Protein AF-A0A969LC42-F1 (afdb_monomer)

Structure (mmCIF, N/CA/C/O backbone):
data_AF-A0A969LC42-F1
#
_entry.id   AF-A0A969LC42-F1
#
loop_
_atom_site.group_PDB
_atom_site.id
_atom_site.type_symbol
_atom_site.label_atom_id
_atom_site.label_alt_id
_atom_site.label_comp_id
_atom_site.label_asym_id
_atom_site.label_entity_id
_atom_site.label_seq_id
_atom_site.pdbx_PDB_ins_code
_atom_site.Cartn_x
_atom_site.Cartn_y
_atom_site.Cartn_z
_atom_site.occupancy
_atom_site.B_iso_or_equiv
_atom_site.auth_seq_id
_atom_site.auth_comp_id
_atom_site.auth_asym_id
_atom_site.auth_atom_id
_atom_site.pdbx_PDB_model_num
ATOM 1 N N . GLN A 1 1 ? 54.318 -49.660 -9.691 1.00 39.00 1 GLN A N 1
ATOM 2 C CA . GLN A 1 1 ? 53.402 -48.806 -10.477 1.00 39.00 1 GLN A CA 1
ATOM 3 C C . GLN A 1 1 ? 52.465 -48.149 -9.468 1.00 39.00 1 GLN A C 1
ATOM 5 O O . GLN A 1 1 ? 51.784 -48.889 -8.767 1.00 39.00 1 GLN A O 1
ATOM 10 N N . PRO A 1 2 ? 52.579 -46.830 -9.239 1.00 38.53 2 PRO A N 1
ATOM 11 C CA . PRO A 1 2 ? 52.022 -46.172 -8.062 1.00 38.53 2 PRO A CA 1
ATOM 12 C C . PRO A 1 2 ? 50.529 -45.857 -8.208 1.00 38.53 2 PRO A C 1
ATOM 14 O O . PRO A 1 2 ? 49.988 -45.759 -9.305 1.00 38.53 2 PRO A O 1
ATOM 17 N N . PHE A 1 3 ? 49.898 -45.702 -7.048 1.00 33.41 3 PHE A N 1
ATOM 18 C CA . PHE A 1 3 ? 48.515 -45.308 -6.809 1.00 33.41 3 PHE A CA 1
ATOM 19 C C . PHE A 1 3 ? 48.210 -43.953 -7.477 1.00 33.41 3 PHE A C 1
ATOM 21 O O . PHE A 1 3 ? 48.774 -42.928 -7.095 1.00 33.41 3 PHE A O 1
ATOM 28 N N . VAL A 1 4 ? 47.346 -43.946 -8.496 1.00 42.28 4 VAL A N 1
ATOM 29 C CA . VAL A 1 4 ? 46.884 -42.721 -9.166 1.00 42.28 4 VAL A CA 1
ATOM 30 C C . VAL A 1 4 ? 45.854 -42.045 -8.264 1.00 42.28 4 VAL A C 1
ATOM 32 O O . VAL A 1 4 ? 44.743 -42.540 -8.091 1.00 42.28 4 VAL A O 1
ATOM 35 N N . ALA A 1 5 ? 46.240 -40.919 -7.667 1.00 37.06 5 ALA A N 1
ATOM 36 C CA . ALA A 1 5 ? 45.335 -40.039 -6.947 1.00 37.06 5 ALA A CA 1
ATOM 37 C C . ALA A 1 5 ? 44.311 -39.446 -7.928 1.00 37.06 5 ALA A C 1
ATOM 39 O O . ALA A 1 5 ? 44.679 -38.760 -8.882 1.00 37.06 5 ALA A O 1
ATOM 40 N N . ALA A 1 6 ? 43.025 -39.711 -7.696 1.00 39.06 6 ALA A N 1
ATOM 41 C CA . ALA A 1 6 ? 41.945 -39.036 -8.396 1.00 39.06 6 ALA A CA 1
ATOM 42 C C . ALA A 1 6 ? 41.950 -37.550 -8.001 1.00 39.06 6 ALA A C 1
ATOM 44 O O . ALA A 1 6 ? 41.684 -37.192 -6.855 1.00 39.06 6 ALA A O 1
ATOM 45 N N . THR A 1 7 ? 42.277 -36.684 -8.954 1.00 39.09 7 THR A N 1
ATOM 46 C CA . THR A 1 7 ? 42.073 -35.238 -8.852 1.00 39.09 7 THR A CA 1
ATOM 47 C C . THR A 1 7 ? 40.579 -34.950 -8.675 1.00 39.09 7 THR A C 1
ATOM 49 O O . THR A 1 7 ? 39.794 -35.421 -9.503 1.00 39.09 7 THR A O 1
ATOM 52 N N . PRO A 1 8 ? 40.147 -34.184 -7.659 1.00 34.88 8 PRO A N 1
ATOM 53 C CA . PRO A 1 8 ? 38.758 -33.761 -7.582 1.00 34.88 8 PRO A CA 1
ATOM 54 C C . PRO A 1 8 ? 38.477 -32.791 -8.734 1.00 34.88 8 PRO A C 1
ATOM 56 O O . PRO A 1 8 ? 39.149 -31.770 -8.885 1.00 34.88 8 PRO A O 1
ATOM 59 N N . SER A 1 9 ? 37.497 -33.131 -9.571 1.00 34.38 9 SER A N 1
ATOM 60 C CA . SER A 1 9 ? 36.945 -32.219 -10.573 1.00 34.38 9 SER A CA 1
ATOM 61 C C . SER A 1 9 ? 36.468 -30.934 -9.887 1.00 34.38 9 SER A C 1
ATOM 63 O O . SER A 1 9 ? 35.884 -31.020 -8.802 1.00 34.38 9 SER A O 1
ATOM 65 N N . PRO A 1 10 ? 36.664 -29.745 -10.486 1.00 32.91 10 PRO A N 1
ATOM 66 C CA . PRO A 1 10 ? 36.089 -28.532 -9.939 1.00 32.91 10 PRO A CA 1
ATOM 67 C C . PRO A 1 10 ? 34.572 -28.649 -10.081 1.00 32.91 10 PRO A C 1
ATOM 69 O O . PRO A 1 10 ? 34.023 -28.564 -11.180 1.00 32.91 10 PRO A O 1
ATOM 72 N N . ILE A 1 11 ? 33.896 -28.892 -8.958 1.00 34.78 11 ILE A N 1
ATOM 73 C CA . ILE A 1 11 ? 32.461 -28.676 -8.828 1.00 34.78 11 ILE A CA 1
ATOM 74 C C . ILE A 1 11 ? 32.277 -27.177 -9.045 1.00 34.78 11 ILE A C 1
ATOM 76 O O . ILE A 1 11 ? 32.475 -26.374 -8.137 1.00 34.78 11 ILE A O 1
ATOM 80 N N . GLY A 1 12 ? 31.976 -26.804 -10.288 1.00 30.23 12 GLY A N 1
ATOM 81 C CA . GLY A 1 12 ? 31.464 -25.490 -10.622 1.00 30.23 12 GLY A CA 1
ATOM 82 C C . GLY A 1 12 ? 30.164 -25.310 -9.858 1.00 30.23 12 GLY A C 1
ATOM 83 O O . GLY A 1 12 ? 29.113 -25.796 -10.270 1.00 30.23 12 GLY A O 1
ATOM 84 N N . SER A 1 13 ? 30.255 -24.662 -8.702 1.00 34.22 13 SER A N 1
ATOM 85 C CA . SER A 1 13 ? 29.119 -24.140 -7.968 1.00 34.22 13 SER A CA 1
ATOM 86 C C . SER A 1 13 ? 28.565 -22.965 -8.765 1.00 34.22 13 SER A C 1
ATOM 88 O O . SER A 1 13 ? 28.844 -21.806 -8.465 1.00 34.22 13 SER A O 1
ATOM 90 N N . ASP A 1 14 ? 27.807 -23.268 -9.814 1.00 31.80 14 ASP A N 1
ATOM 91 C CA . ASP A 1 14 ? 26.930 -22.289 -10.436 1.00 31.80 14 ASP A CA 1
ATOM 92 C C . ASP A 1 14 ? 25.716 -22.090 -9.516 1.00 31.80 14 ASP A C 1
ATOM 94 O O . ASP A 1 14 ? 24.645 -22.679 -9.670 1.00 31.80 14 ASP A O 1
ATOM 98 N N . THR A 1 15 ? 25.932 -21.307 -8.460 1.00 35.47 15 THR A N 1
ATOM 99 C CA . THR A 1 15 ? 24.915 -20.865 -7.501 1.00 35.47 15 THR A CA 1
ATOM 100 C C . THR A 1 15 ? 24.114 -19.672 -8.029 1.00 35.47 15 THR A C 1
ATOM 102 O O . THR A 1 15 ? 23.438 -18.997 -7.257 1.00 35.47 15 THR A O 1
ATOM 105 N N . THR A 1 16 ? 24.112 -19.428 -9.347 1.00 32.12 16 THR A N 1
ATOM 106 C CA . THR A 1 16 ? 23.304 -18.372 -9.975 1.00 32.12 16 THR A CA 1
ATOM 107 C C . THR A 1 16 ? 21.944 -18.851 -10.480 1.00 32.12 16 THR A C 1
ATOM 109 O O . 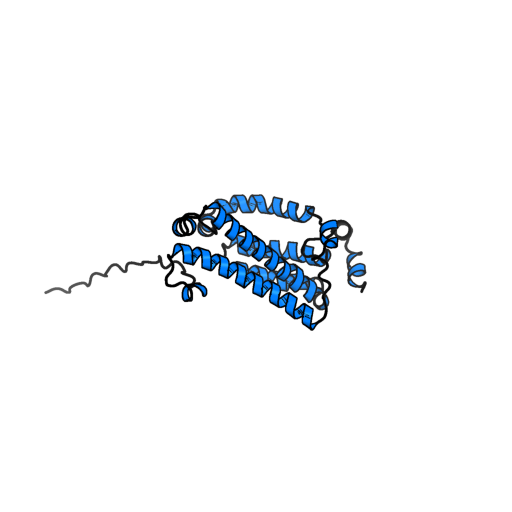THR A 1 16 ? 21.283 -18.167 -11.262 1.00 32.12 16 THR A O 1
ATOM 112 N N . LYS A 1 17 ? 21.421 -19.959 -9.937 1.00 33.09 17 LYS A N 1
ATOM 113 C CA . LYS A 1 17 ? 19.969 -20.199 -9.932 1.00 33.09 17 LYS A CA 1
ATOM 114 C C . LYS A 1 17 ? 19.309 -19.247 -8.937 1.00 33.09 17 LYS A C 1
ATOM 116 O O . LYS A 1 17 ? 18.793 -19.650 -7.897 1.00 33.09 17 LYS A O 1
ATOM 121 N N . SER A 1 18 ? 19.366 -17.958 -9.272 1.00 32.91 18 SER A N 1
ATOM 122 C CA . SER A 1 18 ? 18.452 -16.953 -8.755 1.00 32.91 18 SER A CA 1
ATOM 123 C C . SER A 1 18 ? 17.045 -17.530 -8.858 1.00 32.91 18 SER A C 1
ATOM 125 O O . SER A 1 18 ? 16.712 -18.210 -9.828 1.00 32.91 18 SER A O 1
ATOM 127 N N . HIS A 1 19 ? 16.273 -17.362 -7.794 1.00 36.16 19 HIS A N 1
ATOM 128 C CA . HIS A 1 19 ? 14.933 -17.901 -7.652 1.00 36.16 19 HIS A CA 1
ATOM 129 C C . HIS A 1 19 ? 14.044 -17.420 -8.811 1.00 36.16 19 HIS A C 1
ATOM 131 O O . HIS A 1 19 ? 13.370 -16.397 -8.697 1.00 36.16 19 HIS A O 1
ATOM 137 N N . GLU A 1 20 ? 14.041 -18.143 -9.934 1.00 42.06 20 GLU A N 1
ATOM 138 C CA . GLU A 1 20 ? 13.053 -17.980 -10.990 1.00 42.06 20 GLU A CA 1
ATOM 139 C C . GLU A 1 20 ? 11.722 -18.406 -10.378 1.00 42.06 20 GLU A C 1
ATOM 141 O O . GLU A 1 20 ? 11.358 -19.583 -10.354 1.00 42.06 20 GLU A O 1
ATOM 146 N N . SER A 1 21 ? 11.002 -17.442 -9.810 1.00 42.50 21 SER A N 1
ATOM 147 C CA . SER A 1 21 ? 9.595 -17.624 -9.512 1.00 42.50 21 SER A CA 1
ATOM 148 C C . SER A 1 21 ? 8.929 -17.983 -10.837 1.00 42.50 21 SER A C 1
ATOM 150 O O . SER A 1 21 ? 8.837 -17.169 -11.757 1.00 42.50 21 SER A O 1
ATOM 152 N N . ILE A 1 22 ? 8.533 -19.250 -10.973 1.00 49.22 22 ILE A N 1
ATOM 153 C CA . ILE A 1 22 ? 7.726 -19.713 -12.095 1.00 49.22 22 ILE A CA 1
ATOM 154 C C . ILE A 1 22 ? 6.411 -18.944 -11.990 1.00 49.22 22 ILE A C 1
ATOM 156 O O . ILE A 1 22 ? 5.508 -19.295 -11.235 1.00 49.22 22 ILE A O 1
ATOM 160 N N . SER A 1 23 ? 6.350 -17.821 -12.700 1.00 56.31 23 SER A N 1
ATOM 161 C CA . SER A 1 23 ? 5.138 -17.046 -12.897 1.00 56.31 23 SER A CA 1
ATOM 162 C C . SER A 1 23 ? 4.086 -18.002 -13.450 1.00 56.31 23 SER A C 1
ATOM 164 O O . SER A 1 23 ? 4.292 -18.583 -14.516 1.00 56.31 23 SER A O 1
ATOM 166 N N . LEU A 1 24 ? 2.960 -18.161 -12.746 1.00 60.03 24 LEU A N 1
ATOM 167 C CA . LEU A 1 24 ? 1.808 -18.955 -13.207 1.00 60.03 24 LEU A CA 1
ATOM 168 C C . LEU A 1 24 ? 1.393 -18.582 -14.644 1.00 60.03 24 LEU A C 1
ATOM 170 O O . LEU A 1 24 ? 0.871 -19.405 -15.390 1.00 60.03 24 LEU A O 1
ATOM 174 N N . TYR A 1 25 ? 1.679 -17.343 -15.045 1.00 58.78 25 TYR A N 1
ATOM 175 C CA . TYR A 1 25 ? 1.359 -16.770 -16.346 1.00 58.78 25 TYR A CA 1
ATOM 176 C C . TYR A 1 25 ? 2.372 -17.124 -17.453 1.00 58.78 25 TYR A C 1
ATOM 178 O O . TYR A 1 25 ? 2.048 -16.989 -18.635 1.00 58.78 25 TYR A O 1
ATOM 186 N N . ARG A 1 26 ? 3.562 -17.654 -17.109 1.00 62.28 26 ARG A N 1
ATOM 187 C CA . ARG A 1 26 ? 4.566 -18.134 -18.085 1.00 62.28 26 ARG A CA 1
ATOM 188 C C . ARG A 1 26 ? 4.019 -19.304 -18.921 1.00 62.28 26 ARG A C 1
ATOM 190 O O . ARG A 1 26 ? 4.427 -19.482 -20.062 1.00 62.28 26 ARG A O 1
ATOM 197 N N . LEU A 1 27 ? 3.039 -20.047 -18.393 1.00 62.19 27 LEU A N 1
ATOM 198 C CA . LEU A 1 27 ? 2.354 -21.133 -19.105 1.00 62.19 27 LEU A CA 1
ATOM 199 C C . LEU A 1 27 ? 1.528 -20.637 -20.312 1.00 62.19 27 LEU A C 1
ATOM 201 O O . LEU A 1 27 ? 1.325 -21.386 -21.262 1.00 62.19 27 LEU A O 1
ATOM 205 N N . TYR A 1 28 ? 1.072 -19.380 -20.295 1.00 60.94 28 TYR A N 1
ATOM 206 C CA . TYR A 1 28 ? 0.141 -18.828 -21.290 1.00 60.94 28 TYR A CA 1
ATOM 207 C C . TYR A 1 28 ? 0.803 -17.924 -22.337 1.00 60.94 28 TYR A C 1
ATOM 209 O O . TYR A 1 28 ? 0.131 -17.456 -23.251 1.00 60.94 28 TYR A O 1
ATOM 217 N N . THR A 1 29 ? 2.108 -17.664 -22.222 1.00 63.97 29 THR A N 1
ATOM 218 C CA . THR A 1 29 ? 2.853 -16.779 -23.135 1.00 63.97 29 THR A CA 1
ATOM 219 C C . THR A 1 29 ? 4.117 -17.402 -23.756 1.00 63.97 29 THR A C 1
ATOM 221 O O . THR A 1 29 ? 5.059 -16.664 -24.048 1.00 63.97 29 THR A O 1
ATOM 224 N N . PRO A 1 30 ? 4.190 -18.725 -24.022 1.00 63.16 30 PRO A N 1
ATOM 225 C CA . PRO A 1 30 ? 5.449 -19.369 -24.403 1.00 63.16 30 PRO A CA 1
ATOM 226 C C . PRO A 1 30 ? 6.013 -18.906 -25.758 1.00 63.16 30 PRO A C 1
ATOM 228 O O . PRO A 1 30 ? 7.197 -19.108 -26.004 1.00 63.16 30 PRO A O 1
ATOM 231 N N . GLN A 1 31 ? 5.204 -18.284 -26.630 1.00 67.81 31 GLN A N 1
ATOM 232 C CA . GLN A 1 31 ? 5.651 -17.813 -27.951 1.00 67.81 31 GLN A CA 1
ATOM 233 C C . GLN A 1 31 ? 6.111 -16.345 -27.991 1.00 67.81 31 GLN A C 1
ATOM 235 O O . GLN A 1 31 ? 6.568 -15.885 -29.035 1.00 67.81 31 GLN A O 1
ATOM 240 N N . LEU A 1 32 ? 5.973 -15.585 -26.899 1.00 72.75 32 LEU A N 1
ATOM 241 C CA . LEU A 1 32 ? 6.339 -14.165 -26.885 1.00 72.75 32 LEU A CA 1
ATOM 242 C C . LEU A 1 32 ? 7.815 -13.975 -26.506 1.00 72.75 32 LEU A C 1
ATOM 244 O O . LEU A 1 32 ? 8.346 -14.776 -25.738 1.00 72.75 32 LEU A O 1
ATOM 248 N N . PRO A 1 33 ? 8.487 -12.907 -26.970 1.00 79.06 33 PRO A N 1
ATOM 249 C CA . PRO A 1 33 ? 9.794 -12.516 -26.446 1.00 79.06 33 PRO A CA 1
ATOM 250 C C . PRO A 1 33 ? 9.771 -12.413 -24.916 1.00 79.06 33 PRO A C 1
ATOM 252 O O . PRO A 1 33 ? 8.792 -11.929 -24.340 1.00 79.06 33 PRO A O 1
ATOM 255 N N . THR A 1 34 ? 10.842 -12.855 -24.253 1.00 76.44 34 THR A N 1
ATOM 256 C CA . THR A 1 34 ? 10.964 -12.929 -22.780 1.00 76.44 34 THR A CA 1
ATOM 257 C C . THR A 1 34 ? 10.602 -11.621 -22.080 1.00 76.44 34 THR A C 1
ATOM 259 O O . THR A 1 34 ? 9.988 -11.617 -21.014 1.00 76.44 34 THR A O 1
ATOM 262 N N . ASP A 1 35 ? 10.918 -10.507 -22.720 1.00 75.25 35 ASP A N 1
ATOM 263 C CA . ASP A 1 35 ? 10.635 -9.160 -22.248 1.00 75.25 35 ASP A CA 1
ATOM 264 C C . ASP A 1 35 ? 9.149 -8.787 -22.274 1.00 75.25 35 ASP A C 1
ATOM 266 O O . ASP A 1 35 ? 8.614 -8.227 -21.313 1.00 75.25 35 ASP A O 1
ATOM 270 N N . ILE A 1 36 ? 8.450 -9.161 -23.349 1.00 80.31 36 ILE A N 1
ATOM 271 C CA . ILE A 1 36 ? 6.997 -9.006 -23.437 1.00 80.31 36 ILE A CA 1
ATOM 272 C C . ILE A 1 36 ? 6.324 -9.892 -22.389 1.00 80.31 36 ILE A C 1
ATOM 274 O O . ILE A 1 36 ? 5.403 -9.441 -21.704 1.00 80.31 36 ILE A O 1
ATOM 278 N N . GLN A 1 37 ? 6.799 -11.131 -22.223 1.00 79.62 37 GLN A N 1
ATOM 279 C CA . GLN A 1 37 ? 6.283 -12.023 -21.185 1.00 79.62 37 GLN A CA 1
ATOM 280 C C . GLN A 1 37 ? 6.428 -11.383 -19.801 1.00 79.62 37 GLN A C 1
ATOM 282 O O . GLN A 1 37 ? 5.482 -11.398 -19.018 1.00 79.62 37 GLN A O 1
ATOM 287 N N . ALA A 1 38 ? 7.578 -10.776 -19.493 1.00 80.06 38 ALA A N 1
ATOM 288 C CA . ALA A 1 38 ? 7.807 -10.116 -18.212 1.00 80.06 38 ALA A CA 1
ATOM 289 C C . ALA A 1 38 ? 6.827 -8.956 -17.966 1.00 80.06 38 ALA A C 1
ATOM 291 O O . ALA A 1 38 ? 6.273 -8.853 -16.868 1.00 80.06 38 ALA A O 1
ATOM 292 N N . PHE A 1 39 ? 6.570 -8.117 -18.975 1.00 85.19 39 PHE A N 1
ATOM 293 C CA . PHE A 1 39 ? 5.594 -7.030 -18.871 1.00 85.19 39 PHE A CA 1
ATOM 294 C C . PHE A 1 39 ? 4.167 -7.553 -18.659 1.00 85.19 39 PHE A C 1
ATOM 296 O O . PHE A 1 39 ? 3.491 -7.148 -17.710 1.00 85.19 39 PHE A O 1
ATOM 303 N N . ILE A 1 40 ? 3.725 -8.502 -19.492 1.00 85.38 40 ILE A N 1
ATOM 304 C CA . ILE A 1 40 ? 2.388 -9.103 -19.397 1.00 85.38 40 ILE A CA 1
ATOM 305 C C . ILE A 1 40 ? 2.202 -9.789 -18.045 1.00 85.38 40 ILE A C 1
ATOM 307 O O . ILE A 1 40 ? 1.165 -9.614 -17.416 1.00 85.38 40 ILE A O 1
ATOM 311 N N . ASN A 1 41 ? 3.207 -10.515 -17.558 1.00 85.44 41 ASN A N 1
ATOM 312 C CA . ASN A 1 41 ? 3.140 -11.205 -16.272 1.00 85.44 41 ASN A CA 1
ATOM 313 C C . ASN A 1 41 ? 2.971 -10.225 -15.104 1.00 85.44 41 ASN A C 1
ATOM 315 O O . ASN A 1 41 ? 2.197 -10.501 -14.189 1.00 85.44 41 ASN A O 1
ATOM 319 N N . LYS A 1 42 ? 3.652 -9.071 -15.136 1.00 86.31 42 LYS A N 1
ATOM 320 C CA . LYS A 1 42 ? 3.484 -8.020 -14.119 1.00 86.31 42 LYS A CA 1
ATOM 321 C C . LYS A 1 42 ? 2.078 -7.424 -14.161 1.00 86.31 42 LYS A C 1
ATOM 323 O O . LYS A 1 42 ? 1.447 -7.279 -13.117 1.00 86.31 42 LYS A O 1
ATOM 328 N N . LEU A 1 43 ? 1.564 -7.131 -15.356 1.00 89.31 43 LEU A N 1
ATOM 329 C CA . LEU A 1 43 ? 0.211 -6.601 -15.515 1.00 89.31 43 LEU A CA 1
ATOM 330 C C . LEU A 1 43 ? -0.849 -7.624 -15.081 1.00 89.31 43 LEU A C 1
ATOM 332 O O . LEU A 1 43 ? -1.758 -7.287 -14.328 1.00 89.31 43 LEU A O 1
ATOM 336 N N . ALA A 1 44 ? -0.703 -8.882 -15.495 1.00 89.69 44 ALA A N 1
ATOM 337 C CA . ALA A 1 44 ? -1.587 -9.977 -15.116 1.00 89.69 44 ALA A CA 1
ATOM 338 C C . ALA A 1 44 ? -1.588 -10.198 -13.601 1.00 89.69 44 ALA A C 1
ATOM 340 O O . ALA A 1 44 ? -2.655 -10.344 -13.011 1.00 89.69 44 ALA A O 1
ATOM 341 N N . PHE A 1 45 ? -0.417 -10.148 -12.958 1.00 88.94 45 PHE A N 1
ATOM 342 C CA . PHE A 1 45 ? -0.314 -10.188 -11.503 1.00 88.94 45 PHE A CA 1
ATOM 343 C C . PHE A 1 45 ? -1.088 -9.034 -10.851 1.00 88.94 45 PHE A C 1
ATOM 345 O O . PHE A 1 45 ? -1.915 -9.288 -9.978 1.00 88.94 45 PHE A O 1
ATOM 352 N N . ASN A 1 46 ? -0.897 -7.793 -11.314 1.00 90.88 46 ASN A N 1
ATOM 353 C CA . ASN A 1 46 ? -1.610 -6.628 -10.780 1.00 90.88 46 ASN A CA 1
ATOM 354 C C . ASN A 1 46 ? -3.131 -6.775 -10.916 1.00 90.88 46 ASN A C 1
ATOM 356 O O . ASN A 1 46 ? -3.857 -6.602 -9.938 1.00 90.88 46 ASN A O 1
ATOM 360 N N . LEU A 1 47 ? -3.611 -7.160 -12.099 1.00 92.38 47 LEU A N 1
ATOM 361 C CA . LEU A 1 47 ? -5.036 -7.354 -12.377 1.00 92.38 47 LEU A CA 1
ATOM 362 C C . LEU A 1 47 ? -5.640 -8.506 -11.564 1.00 92.38 47 LEU A C 1
ATOM 364 O O . LEU A 1 47 ? -6.722 -8.359 -10.997 1.00 92.38 47 LEU A O 1
ATOM 368 N N . HIS A 1 48 ? -4.931 -9.629 -11.458 1.00 92.31 48 HIS A N 1
ATOM 369 C CA . HIS A 1 48 ? -5.343 -10.760 -10.633 1.00 92.31 48 HIS A CA 1
ATOM 370 C C . HIS A 1 48 ? -5.444 -10.354 -9.160 1.00 92.31 48 HIS A C 1
ATOM 372 O O . HIS A 1 48 ? -6.455 -10.622 -8.516 1.00 92.31 48 HIS A O 1
ATOM 378 N N . SER A 1 49 ? -4.443 -9.654 -8.619 1.00 91.56 49 SER A N 1
ATOM 379 C CA . SER A 1 49 ? -4.497 -9.155 -7.242 1.00 91.56 49 SER A CA 1
ATOM 380 C C . SER A 1 49 ? -5.673 -8.206 -7.018 1.00 91.56 49 SER A C 1
ATOM 382 O O . SER A 1 49 ? -6.380 -8.361 -6.026 1.00 91.56 49 SER A O 1
ATOM 384 N N . ILE A 1 50 ? -5.919 -7.262 -7.938 1.00 93.06 50 ILE A N 1
ATOM 385 C CA . ILE A 1 50 ? -7.079 -6.356 -7.871 1.00 93.06 50 ILE A CA 1
ATOM 386 C C . ILE A 1 50 ? -8.370 -7.166 -7.783 1.00 93.06 50 ILE A C 1
ATOM 388 O O . ILE A 1 50 ? -9.197 -6.909 -6.909 1.00 93.06 50 ILE A O 1
ATOM 392 N N . PHE A 1 51 ? -8.523 -8.164 -8.656 1.00 93.75 51 PHE A N 1
ATOM 393 C CA . PHE A 1 51 ? -9.700 -9.019 -8.669 1.00 93.75 51 PHE A CA 1
ATOM 394 C C . PHE A 1 51 ? -9.927 -9.679 -7.305 1.00 93.75 51 PHE A C 1
ATOM 396 O O . PHE A 1 51 ? -11.010 -9.534 -6.751 1.00 93.75 51 PHE A O 1
ATOM 403 N N . PHE A 1 52 ? -8.923 -10.332 -6.714 1.00 92.25 52 PHE A N 1
ATOM 404 C CA . PHE A 1 52 ? -9.102 -11.013 -5.425 1.00 92.25 52 PHE A CA 1
ATOM 405 C C . PHE A 1 52 ? -9.313 -10.052 -4.252 1.00 92.25 52 PHE A C 1
ATOM 407 O O . PHE A 1 52 ? -10.173 -10.308 -3.403 1.00 92.25 52 PHE A O 1
ATOM 414 N N . TYR A 1 53 ? -8.586 -8.932 -4.218 1.00 92.25 53 TYR A N 1
ATOM 415 C CA . TYR A 1 53 ? -8.747 -7.926 -3.169 1.00 92.25 53 TYR A CA 1
ATOM 416 C C . TYR A 1 53 ? -10.130 -7.271 -3.184 1.00 92.25 53 TYR A C 1
ATOM 418 O O . TYR A 1 53 ? -10.621 -6.899 -2.122 1.00 92.25 53 TYR A O 1
ATOM 426 N N . LEU A 1 54 ? -10.784 -7.161 -4.345 1.00 90.88 54 LEU A N 1
ATOM 427 C CA . LEU A 1 54 ? -12.126 -6.580 -4.458 1.00 90.88 54 LEU A CA 1
ATOM 428 C C . LEU A 1 54 ? -13.248 -7.622 -4.444 1.00 90.88 54 LEU A C 1
ATOM 430 O O . LEU A 1 54 ? -14.325 -7.336 -3.923 1.00 90.88 54 LEU A O 1
ATOM 434 N N . ALA A 1 55 ? -13.006 -8.831 -4.952 1.00 91.12 55 ALA A N 1
ATOM 435 C CA . ALA A 1 55 ? -14.007 -9.891 -5.003 1.00 91.12 55 ALA A CA 1
ATOM 436 C C . ALA A 1 55 ? -14.467 -10.290 -3.599 1.00 91.12 55 ALA A C 1
ATOM 438 O O . ALA A 1 55 ? -15.666 -10.398 -3.366 1.00 91.12 55 ALA A O 1
ATOM 439 N N . ILE A 1 56 ? -13.544 -10.468 -2.647 1.00 89.19 56 ILE A N 1
ATOM 440 C CA . ILE A 1 56 ? -13.899 -10.889 -1.284 1.00 89.19 56 ILE A CA 1
ATOM 441 C C . ILE A 1 56 ? -14.796 -9.847 -0.583 1.00 89.19 56 ILE A C 1
ATOM 443 O O . ILE A 1 56 ? -15.882 -10.232 -0.136 1.00 89.19 56 ILE A O 1
ATOM 447 N N . PRO A 1 57 ? -14.427 -8.548 -0.512 1.00 86.00 57 PRO A N 1
ATOM 448 C CA . PRO A 1 57 ? -15.310 -7.519 0.029 1.00 86.00 57 PRO A CA 1
ATOM 449 C C . PRO A 1 57 ? -16.647 -7.447 -0.708 1.00 86.00 57 PRO A C 1
ATOM 451 O O . PRO A 1 57 ? -17.682 -7.373 -0.054 1.00 86.00 57 PRO A O 1
ATOM 454 N N . TRP A 1 58 ? -16.638 -7.519 -2.044 1.00 86.38 58 TRP A N 1
ATOM 455 C CA . TRP A 1 58 ? -17.847 -7.447 -2.868 1.00 86.38 58 TRP A CA 1
ATOM 456 C C . TRP A 1 58 ? -18.813 -8.610 -2.611 1.00 86.38 58 TRP A C 1
ATOM 458 O O . TRP A 1 58 ? -20.013 -8.402 -2.430 1.00 86.38 58 TRP A O 1
ATOM 468 N N . PHE A 1 59 ? -18.306 -9.843 -2.535 1.00 88.06 59 PHE A N 1
ATOM 469 C CA . PHE A 1 59 ? -19.125 -11.003 -2.194 1.00 88.06 59 PHE A CA 1
ATOM 470 C C . PHE A 1 59 ? -19.683 -10.871 -0.777 1.00 88.06 59 PHE A C 1
ATOM 472 O O . PHE A 1 59 ? -20.888 -11.019 -0.583 1.00 88.06 59 PHE A O 1
ATOM 479 N N . TYR A 1 60 ? -18.836 -10.566 0.211 1.00 84.25 60 TYR A N 1
ATOM 480 C CA . TYR A 1 60 ? -19.266 -10.414 1.604 1.00 84.25 60 TYR A CA 1
ATOM 481 C C . TYR A 1 60 ? -20.405 -9.396 1.744 1.00 84.25 60 TYR A C 1
ATOM 483 O O . TYR A 1 60 ? -21.422 -9.662 2.388 1.00 84.25 60 TYR A O 1
ATOM 491 N N . ASP A 1 61 ? -20.233 -8.254 1.093 1.00 78.25 61 ASP A N 1
ATOM 492 C CA . ASP A 1 61 ? -21.190 -7.166 1.015 1.00 78.25 61 ASP A CA 1
ATOM 493 C C . ASP A 1 61 ? -22.544 -7.610 0.426 1.00 78.25 61 ASP A C 1
ATOM 495 O O . ASP A 1 61 ? -23.602 -7.379 1.023 1.00 78.25 61 ASP A O 1
ATOM 499 N N . ARG A 1 62 ? -22.514 -8.373 -0.675 1.00 81.38 62 ARG A N 1
ATOM 500 C CA . ARG A 1 62 ? -23.711 -8.928 -1.319 1.00 81.38 6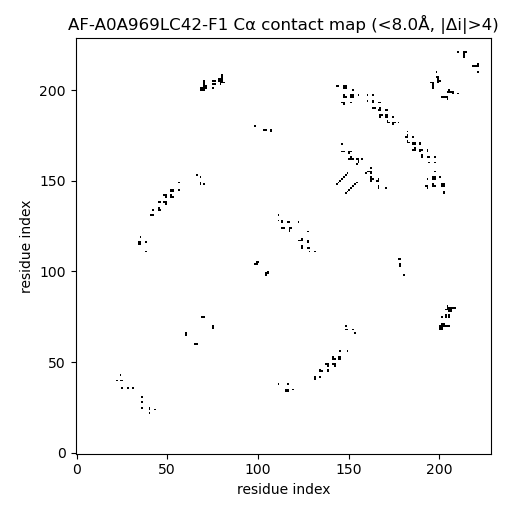2 ARG A CA 1
ATOM 501 C C . ARG A 1 62 ? -24.455 -9.960 -0.463 1.00 81.38 62 ARG A C 1
ATOM 503 O O . ARG A 1 62 ? -25.679 -10.061 -0.593 1.00 81.38 62 ARG A O 1
ATOM 510 N N . TYR A 1 63 ? -23.747 -10.727 0.371 1.00 81.81 63 TYR A N 1
ATOM 511 C CA . TYR A 1 63 ? -24.332 -11.766 1.233 1.00 81.81 63 TYR A CA 1
ATOM 512 C C . TYR A 1 63 ? -24.890 -11.228 2.554 1.00 81.81 63 TYR A C 1
ATOM 514 O O . TYR A 1 63 ? -25.895 -11.740 3.041 1.00 81.81 63 TYR A O 1
ATOM 522 N N . ARG A 1 64 ? -24.238 -10.235 3.170 1.00 74.06 64 ARG A N 1
ATOM 523 C CA . ARG A 1 64 ? -24.596 -9.744 4.515 1.00 74.06 64 ARG A CA 1
ATOM 524 C C . ARG A 1 64 ? -25.368 -8.426 4.520 1.00 74.06 64 ARG A C 1
ATOM 526 O O . ARG A 1 64 ? -25.842 -8.034 5.584 1.00 74.06 64 ARG A O 1
ATOM 533 N N . GLY A 1 65 ? -25.520 -7.781 3.362 1.00 61.19 65 GLY A N 1
ATOM 534 C CA . GLY A 1 65 ? -25.990 -6.402 3.287 1.00 61.19 65 GLY A CA 1
ATOM 535 C C . GLY A 1 65 ? -24.883 -5.456 3.746 1.00 61.19 65 GLY A C 1
ATOM 536 O O . GLY A 1 65 ? -24.122 -5.781 4.661 1.00 61.19 65 GLY A O 1
ATOM 537 N N . TRP A 1 66 ? -24.761 -4.311 3.074 1.00 56.31 66 TRP A N 1
ATOM 538 C CA . TRP A 1 66 ? -23.592 -3.442 3.176 1.00 56.31 66 TRP A CA 1
ATOM 539 C C . TRP A 1 66 ? -23.141 -3.222 4.619 1.00 56.31 66 TRP A C 1
ATOM 541 O O . TRP A 1 66 ? -23.813 -2.556 5.412 1.00 56.31 66 TRP A O 1
ATOM 551 N N . VAL A 1 67 ? -21.921 -3.678 4.929 1.00 54.09 67 VAL A N 1
ATOM 552 C CA . VAL A 1 67 ? -21.103 -2.892 5.851 1.00 54.09 67 VAL A CA 1
ATOM 553 C C . VAL A 1 67 ? -21.027 -1.549 5.160 1.00 54.09 67 VAL A C 1
ATOM 555 O O . VAL A 1 67 ? -20.494 -1.481 4.057 1.00 54.09 67 VAL A O 1
ATOM 558 N N . LYS A 1 68 ? -21.613 -0.499 5.737 1.00 53.84 68 LYS A N 1
ATOM 559 C CA . LYS A 1 68 ? -21.364 0.857 5.255 1.00 53.84 68 LYS A CA 1
ATOM 560 C C . LYS A 1 68 ? -19.862 1.087 5.414 1.00 53.84 68 LYS A C 1
ATOM 562 O O . LYS A 1 68 ? -19.406 1.536 6.458 1.00 53.84 68 LYS A O 1
ATOM 567 N N . LEU A 1 69 ? -19.088 0.706 4.401 1.00 53.06 69 LEU A N 1
ATOM 568 C CA . LEU A 1 69 ? -17.694 1.054 4.221 1.00 53.06 69 LEU A CA 1
ATOM 569 C C . LEU A 1 69 ? -17.727 2.555 3.966 1.00 53.06 69 LEU A C 1
ATOM 571 O O . LEU A 1 69 ? -17.738 3.013 2.826 1.00 53.06 69 LEU A O 1
ATOM 575 N N . SER A 1 70 ? -17.824 3.337 5.039 1.00 47.88 70 SER A N 1
ATOM 576 C CA . SER A 1 70 ? -17.997 4.792 5.038 1.00 47.88 70 SER A CA 1
ATOM 577 C C . SER A 1 70 ? -16.848 5.562 4.367 1.00 47.88 70 SER A C 1
ATOM 579 O O . SER A 1 70 ? -16.838 6.788 4.389 1.00 47.88 70 SER A O 1
ATOM 581 N N . GLY A 1 71 ? -15.907 4.867 3.719 1.00 51.75 71 GLY A N 1
ATOM 582 C CA . GLY A 1 71 ? -14.762 5.423 3.007 1.00 51.75 71 GLY A CA 1
ATOM 583 C C . GLY A 1 71 ? -14.880 5.525 1.479 1.00 51.75 71 GLY A C 1
ATOM 584 O O . GLY A 1 71 ? -13.984 6.106 0.881 1.00 51.75 71 GLY A O 1
ATOM 585 N N . PHE A 1 72 ? -15.938 5.006 0.833 1.00 49.19 72 PHE A N 1
ATOM 586 C CA . PHE A 1 72 ? -16.063 4.978 -0.646 1.00 49.19 72 PHE A CA 1
ATOM 587 C C . PHE A 1 72 ? -17.177 5.866 -1.214 1.00 49.19 72 PHE A C 1
ATOM 589 O O . PHE A 1 72 ? -17.969 5.459 -2.058 1.00 49.19 72 PHE A O 1
ATOM 596 N N . GLY A 1 73 ? -17.241 7.121 -0.771 1.00 47.66 73 GLY A N 1
ATOM 597 C CA . GLY A 1 73 ? -18.169 8.094 -1.346 1.00 47.66 73 GLY A CA 1
ATOM 598 C C . GLY A 1 73 ? -17.646 9.520 -1.266 1.00 47.66 73 GLY A C 1
ATOM 599 O O . GLY A 1 73 ? -16.777 9.824 -0.453 1.00 47.66 73 GLY A O 1
ATOM 600 N N . ALA A 1 74 ? -18.225 10.421 -2.064 1.00 43.56 74 ALA A N 1
ATOM 601 C CA . ALA A 1 74 ? -17.874 11.847 -2.105 1.00 43.56 74 ALA A CA 1
ATOM 602 C C . ALA A 1 74 ? -17.865 12.529 -0.715 1.00 43.56 74 ALA A C 1
ATOM 604 O O . ALA A 1 74 ? -17.137 13.492 -0.491 1.00 43.56 74 ALA A O 1
ATOM 605 N N . LYS A 1 75 ? -18.624 11.991 0.253 1.00 47.59 75 LYS A N 1
ATOM 606 C CA . LYS A 1 75 ? -18.626 12.441 1.655 1.00 47.59 75 LYS A CA 1
ATOM 607 C C . LYS A 1 75 ? -17.329 12.108 2.413 1.00 47.59 75 LYS A C 1
ATOM 609 O O . LYS A 1 75 ? -16.947 12.882 3.280 1.00 47.59 75 LYS A O 1
ATOM 614 N N . SER A 1 76 ? -16.635 11.018 2.068 1.00 53.62 76 SER A N 1
ATOM 615 C CA . SER A 1 76 ? -15.334 10.657 2.657 1.00 53.62 76 SER A CA 1
ATOM 616 C C . SER A 1 76 ? -14.200 11.554 2.155 1.00 53.62 76 SER A C 1
ATOM 618 O O . SER A 1 76 ? -13.259 11.799 2.901 1.00 53.62 76 SER A O 1
ATOM 620 N N . LEU A 1 77 ? -14.284 12.068 0.921 1.00 56.16 77 LEU A N 1
ATOM 621 C CA . LEU A 1 77 ? -13.284 12.994 0.367 1.00 56.16 77 LEU A CA 1
ATOM 622 C C . LEU A 1 77 ? -13.372 14.390 0.995 1.00 56.16 77 LEU A C 1
ATOM 624 O O . LEU A 1 77 ? -12.367 15.079 1.126 1.00 56.16 77 LEU A O 1
ATOM 628 N N . ARG A 1 78 ? -14.569 14.801 1.429 1.00 54.72 78 ARG A N 1
ATOM 629 C CA . ARG A 1 78 ? -14.818 16.130 2.013 1.00 54.72 78 ARG A CA 1
ATOM 630 C C . ARG A 1 78 ? -14.188 16.326 3.400 1.00 54.72 78 ARG A C 1
ATOM 632 O O . ARG A 1 78 ? -14.122 17.446 3.895 1.00 54.72 78 ARG A O 1
ATOM 639 N N . HIS A 1 79 ? -13.758 15.235 4.022 1.00 61.12 79 HIS A N 1
ATOM 640 C CA . HIS A 1 79 ? -13.249 15.175 5.389 1.00 61.12 79 HIS A CA 1
ATOM 641 C C . HIS A 1 79 ? -11.912 14.432 5.460 1.00 61.12 79 HIS A C 1
ATOM 643 O O . HIS A 1 79 ? -11.587 13.849 6.484 1.00 61.12 79 HIS A O 1
ATOM 649 N N . PHE A 1 80 ? -11.166 14.387 4.357 1.00 69.94 80 PHE A N 1
ATOM 650 C CA . PHE A 1 80 ? -9.847 13.770 4.324 1.00 69.94 80 PHE A CA 1
ATOM 651 C C . PHE A 1 80 ? -8.847 14.622 5.114 1.00 69.94 80 PHE A C 1
ATOM 653 O O . PHE A 1 80 ? -8.627 15.786 4.774 1.00 69.94 80 PHE A O 1
ATOM 660 N N . ASP A 1 81 ? -8.239 14.046 6.151 1.00 70.56 81 ASP A N 1
ATOM 661 C CA . ASP A 1 81 ? -7.145 14.682 6.883 1.00 70.56 81 ASP A CA 1
ATOM 662 C C . ASP A 1 81 ? -5.808 14.099 6.414 1.00 70.56 81 ASP A C 1
ATOM 664 O O . ASP A 1 81 ? -5.450 12.966 6.737 1.00 70.56 81 ASP A O 1
ATOM 668 N N . ALA A 1 82 ? -5.059 14.882 5.635 1.00 78.50 82 ALA A N 1
ATOM 669 C CA . ALA A 1 82 ? -3.766 14.474 5.092 1.00 78.50 82 ALA A CA 1
ATOM 670 C C . ALA A 1 82 ? -2.634 14.480 6.139 1.00 78.50 82 ALA A C 1
ATOM 672 O O . ALA A 1 82 ? -1.583 13.884 5.903 1.00 78.50 82 ALA A O 1
ATOM 673 N N . SER A 1 83 ? -2.814 15.155 7.281 1.00 75.62 83 SER A N 1
ATOM 674 C CA . SER A 1 83 ? -1.762 15.382 8.281 1.00 75.62 83 SER A CA 1
ATOM 675 C C . SER A 1 83 ? -1.106 14.102 8.828 1.00 75.62 83 SER A C 1
ATOM 677 O O . SER A 1 83 ? 0.131 14.032 8.810 1.00 75.62 83 SER A O 1
ATOM 679 N N . PRO A 1 84 ? -1.853 13.061 9.261 1.00 74.56 84 PRO A N 1
ATOM 680 C CA . PRO A 1 84 ? -1.237 11.822 9.740 1.00 74.56 84 PRO A CA 1
ATOM 681 C C . PRO A 1 84 ? -0.459 11.095 8.635 1.00 74.56 84 PRO A C 1
ATOM 683 O O . PRO A 1 84 ? 0.625 10.569 8.887 1.00 74.56 84 PRO A O 1
ATOM 686 N N . TYR A 1 85 ? -0.960 11.122 7.397 1.00 80.56 85 TYR A N 1
ATOM 687 C CA . TYR A 1 85 ? -0.296 10.510 6.245 1.00 80.56 85 TYR A CA 1
ATOM 688 C C . TYR A 1 85 ? 0.995 11.239 5.874 1.00 80.56 85 TYR A C 1
ATOM 690 O O . TYR A 1 85 ? 2.010 10.594 5.624 1.00 80.56 85 TYR A O 1
ATOM 698 N N . LEU A 1 86 ? 0.979 12.575 5.889 1.00 83.81 86 LEU A N 1
ATOM 699 C CA . LEU A 1 86 ? 2.158 13.387 5.607 1.00 83.81 86 LEU A CA 1
ATOM 700 C C . LEU A 1 86 ? 3.207 13.248 6.712 1.00 83.81 86 LEU A C 1
ATOM 702 O O . LEU A 1 86 ? 4.386 13.107 6.414 1.00 83.81 86 LEU A O 1
ATOM 706 N N . THR A 1 87 ? 2.791 13.217 7.980 1.00 78.81 87 THR A N 1
ATOM 707 C CA . THR A 1 87 ? 3.701 12.965 9.110 1.00 78.81 87 THR A CA 1
ATOM 708 C C . THR A 1 87 ? 4.368 11.599 8.978 1.00 78.81 87 THR A C 1
ATOM 710 O O . THR A 1 87 ? 5.587 11.490 9.090 1.00 78.81 87 THR A O 1
ATOM 713 N N . MET A 1 88 ? 3.588 10.557 8.674 1.00 81.81 88 MET A N 1
ATOM 714 C CA . MET A 1 88 ? 4.130 9.222 8.437 1.00 81.81 88 MET A CA 1
ATOM 715 C C . MET A 1 88 ? 5.088 9.215 7.243 1.00 81.81 88 MET A C 1
ATOM 717 O O . MET A 1 88 ? 6.164 8.630 7.339 1.00 81.81 88 MET A O 1
ATOM 721 N N . LEU A 1 89 ? 4.742 9.899 6.147 1.00 85.12 89 LEU A N 1
ATOM 722 C CA . LEU A 1 89 ? 5.618 10.042 4.988 1.00 85.12 89 LEU A CA 1
ATOM 723 C C . LEU A 1 89 ? 6.932 10.727 5.367 1.00 85.12 89 LEU A C 1
ATOM 725 O O . LEU A 1 89 ? 7.983 10.228 4.995 1.00 85.12 89 LEU A O 1
ATOM 729 N N . MET A 1 90 ? 6.897 11.809 6.145 1.00 87.00 90 MET A N 1
ATOM 730 C CA . MET A 1 90 ? 8.097 12.524 6.590 1.00 87.00 90 MET A CA 1
ATOM 731 C C . MET A 1 90 ? 8.995 11.670 7.492 1.00 87.00 90 MET A C 1
ATOM 733 O O . MET A 1 90 ? 10.212 11.802 7.423 1.00 87.00 90 MET A O 1
ATOM 737 N N . ILE A 1 91 ? 8.421 10.774 8.302 1.00 85.62 91 ILE A N 1
ATOM 738 C CA . ILE A 1 91 ? 9.178 9.813 9.122 1.00 85.62 91 ILE A CA 1
ATOM 739 C C . ILE A 1 91 ? 9.739 8.671 8.264 1.00 85.62 91 ILE A C 1
ATOM 741 O O . ILE A 1 91 ? 10.868 8.232 8.471 1.00 85.62 91 ILE A O 1
ATOM 745 N N . MET A 1 92 ? 8.969 8.182 7.291 1.00 83.19 92 MET A N 1
ATOM 746 C CA . MET A 1 92 ? 9.402 7.122 6.377 1.00 83.19 92 MET A CA 1
ATOM 747 C C . MET A 1 92 ? 10.435 7.618 5.366 1.00 83.19 92 MET A C 1
ATOM 749 O O . MET A 1 92 ? 11.302 6.849 4.972 1.00 83.19 92 MET A O 1
ATOM 753 N N . LEU A 1 93 ? 10.387 8.888 4.966 1.00 87.88 93 LEU A N 1
ATOM 754 C CA . LEU A 1 93 ? 11.272 9.470 3.962 1.00 87.88 93 LEU A CA 1
ATOM 755 C C . LEU A 1 93 ? 12.768 9.269 4.274 1.00 87.88 93 LEU A C 1
ATOM 757 O O . LEU A 1 93 ? 13.457 8.753 3.399 1.00 87.88 93 LEU A O 1
ATOM 761 N N . PRO A 1 94 ? 13.302 9.578 5.475 1.00 88.06 94 PRO A N 1
ATOM 762 C CA . PRO A 1 94 ? 14.707 9.315 5.783 1.00 88.06 94 PRO A CA 1
ATOM 763 C C . PRO A 1 94 ? 15.045 7.820 5.752 1.00 88.06 94 PRO A C 1
ATOM 765 O O . PRO A 1 94 ? 16.124 7.453 5.290 1.00 88.06 94 PRO A O 1
ATOM 768 N N . LEU A 1 95 ? 14.123 6.947 6.176 1.00 85.69 95 LEU A N 1
ATOM 769 C CA . LEU A 1 95 ? 14.315 5.496 6.105 1.00 85.69 95 LEU A CA 1
ATOM 770 C C . LEU A 1 95 ? 14.338 5.001 4.656 1.00 85.69 95 LEU A C 1
ATOM 772 O O . LEU A 1 95 ? 15.163 4.158 4.322 1.00 85.69 95 LEU A O 1
ATOM 776 N N . LEU A 1 96 ? 13.475 5.542 3.792 1.00 85.75 96 LEU A N 1
ATOM 777 C CA . LEU A 1 96 ? 13.425 5.233 2.362 1.00 85.75 96 LEU A CA 1
ATOM 778 C C . LEU A 1 96 ? 14.673 5.738 1.640 1.00 85.75 96 LEU A C 1
ATOM 780 O O . LEU A 1 96 ? 15.250 5.004 0.843 1.00 85.75 96 LEU A O 1
ATOM 784 N N . VAL A 1 97 ? 15.124 6.956 1.950 1.00 88.06 97 VAL A N 1
ATOM 785 C CA . VAL A 1 97 ? 16.373 7.509 1.415 1.00 88.06 97 VAL A CA 1
ATOM 786 C C . VAL A 1 97 ? 17.544 6.626 1.832 1.00 88.06 97 VAL A C 1
ATOM 788 O O . VAL A 1 97 ? 18.307 6.192 0.977 1.00 88.06 97 VAL A O 1
ATOM 791 N N . TRP A 1 98 ? 17.659 6.267 3.109 1.00 89.62 98 TRP A N 1
ATOM 792 C CA . TRP A 1 98 ? 18.713 5.363 3.569 1.00 89.62 98 TRP A CA 1
ATOM 793 C C . TRP A 1 98 ? 18.628 3.964 2.935 1.00 89.62 98 TRP A C 1
ATOM 795 O O . TRP A 1 98 ? 19.650 3.420 2.508 1.00 89.62 98 TRP A O 1
ATOM 805 N N . ALA A 1 99 ? 17.422 3.398 2.820 1.00 84.94 99 ALA A N 1
ATOM 806 C CA . ALA A 1 99 ? 17.183 2.110 2.175 1.00 84.94 99 ALA A CA 1
ATOM 807 C C . ALA A 1 99 ? 17.543 2.130 0.682 1.00 84.94 99 ALA A C 1
ATOM 809 O O . ALA A 1 99 ? 18.037 1.127 0.176 1.00 84.94 99 ALA A O 1
ATOM 810 N N . SER A 1 100 ? 17.371 3.265 -0.005 1.00 86.56 100 SER A N 1
ATOM 811 C CA . SER A 1 100 ? 17.677 3.405 -1.437 1.00 86.56 100 SER A CA 1
ATOM 812 C C . SER A 1 100 ? 19.155 3.196 -1.786 1.00 86.56 100 SER A C 1
ATOM 814 O O . SER A 1 100 ? 19.465 2.819 -2.912 1.00 86.56 100 SER A O 1
ATOM 816 N N . PHE A 1 101 ? 20.063 3.361 -0.818 1.00 89.38 101 PHE A N 1
ATOM 817 C CA . PHE A 1 101 ? 21.493 3.074 -0.982 1.00 89.38 101 PHE A CA 1
ATOM 818 C C . PHE A 1 101 ? 21.871 1.621 -0.663 1.00 89.38 101 PHE A C 1
ATOM 820 O O . PHE A 1 101 ? 23.029 1.239 -0.820 1.00 89.38 101 PHE A O 1
ATOM 827 N N . GLN A 1 102 ? 20.929 0.802 -0.187 1.00 88.44 102 GLN A N 1
ATOM 828 C CA . GLN A 1 102 ? 21.219 -0.573 0.207 1.00 88.44 102 GLN A CA 1
ATOM 829 C C . GLN A 1 102 ? 21.212 -1.510 -1.013 1.00 88.44 102 GLN A C 1
ATOM 831 O O . GLN A 1 102 ? 20.252 -1.489 -1.789 1.00 88.44 102 GLN A O 1
ATOM 836 N N . PRO A 1 103 ? 22.205 -2.414 -1.159 1.00 86.62 103 PRO A N 1
ATOM 837 C CA . PRO A 1 103 ? 22.282 -3.331 -2.301 1.00 86.62 103 PRO A CA 1
ATOM 838 C C . PRO A 1 103 ? 21.030 -4.197 -2.481 1.00 8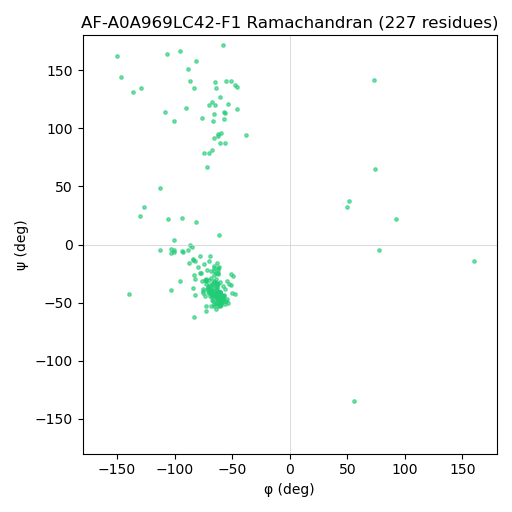6.62 103 PRO A C 1
ATOM 840 O O . PRO A 1 103 ? 20.567 -4.407 -3.599 1.00 86.62 103 PRO A O 1
ATOM 843 N N . ALA A 1 104 ? 20.436 -4.655 -1.375 1.00 82.81 104 ALA A N 1
ATOM 844 C CA . ALA A 1 104 ? 19.208 -5.448 -1.403 1.00 82.81 104 ALA A CA 1
ATOM 845 C C . ALA A 1 104 ? 18.014 -4.669 -1.985 1.00 82.81 104 ALA A C 1
ATOM 847 O O . ALA A 1 104 ? 17.165 -5.253 -2.654 1.00 82.81 104 ALA A O 1
ATOM 848 N N . PHE A 1 105 ? 17.957 -3.354 -1.752 1.00 82.81 105 PHE A N 1
ATOM 849 C CA . PHE A 1 105 ? 16.910 -2.494 -2.294 1.00 82.81 105 PHE A CA 1
ATOM 850 C C . PHE A 1 105 ? 17.123 -2.255 -3.793 1.00 82.81 105 PHE A C 1
ATOM 852 O O . PHE A 1 105 ? 16.190 -2.413 -4.571 1.00 82.81 105 PHE A O 1
ATOM 859 N N . LEU A 1 106 ? 18.360 -1.981 -4.215 1.00 85.00 106 LEU A N 1
ATOM 860 C CA . LEU A 1 106 ? 18.725 -1.803 -5.629 1.00 85.00 106 LEU A CA 1
ATOM 861 C C . LEU A 1 106 ? 18.566 -3.081 -6.472 1.00 85.00 106 LEU A C 1
ATOM 863 O O . LEU A 1 106 ? 18.419 -3.009 -7.686 1.00 85.00 106 LEU A O 1
ATOM 867 N N . HIS A 1 107 ? 18.592 -4.260 -5.848 1.00 82.56 107 HIS A N 1
ATOM 868 C CA . HIS A 1 107 ? 18.286 -5.519 -6.531 1.00 82.56 107 HIS A CA 1
ATOM 869 C C . HIS A 1 107 ? 16.772 -5.778 -6.627 1.00 82.56 107 HIS A C 1
ATOM 871 O O . HIS A 1 107 ? 16.302 -6.432 -7.557 1.00 82.56 107 HIS A O 1
ATOM 877 N N . ALA A 1 108 ? 15.990 -5.286 -5.662 1.00 76.75 108 ALA A N 1
ATOM 878 C CA . ALA A 1 108 ? 14.533 -5.424 -5.651 1.00 76.75 108 ALA A CA 1
ATOM 879 C C . ALA A 1 108 ? 13.817 -4.361 -6.511 1.00 76.75 108 ALA A C 1
ATOM 881 O O . ALA A 1 108 ? 12.710 -4.605 -6.998 1.00 76.75 108 ALA A O 1
ATOM 882 N N . TYR A 1 109 ? 14.440 -3.195 -6.701 1.00 77.38 109 TYR A N 1
ATOM 883 C CA . TYR A 1 109 ? 13.926 -2.063 -7.470 1.00 77.38 109 TYR A CA 1
ATOM 884 C C . TYR A 1 109 ? 14.977 -1.607 -8.479 1.00 77.38 109 TYR A C 1
ATOM 886 O O . TYR A 1 109 ? 16.128 -1.429 -8.096 1.00 77.38 109 TYR A O 1
ATOM 894 N N . PRO A 1 110 ? 14.604 -1.342 -9.739 1.00 71.31 110 PRO A N 1
ATOM 895 C CA . PRO A 1 110 ? 13.267 -0.931 -10.183 1.00 71.31 110 PRO A CA 1
ATOM 896 C C . PRO A 1 110 ? 12.293 -2.082 -10.478 1.00 71.31 110 PRO A C 1
ATOM 898 O O . PRO A 1 110 ? 12.645 -3.101 -11.067 1.00 71.31 110 PRO A O 1
ATOM 901 N N . ARG A 1 111 ? 11.014 -1.902 -10.104 1.00 73.12 111 ARG A N 1
ATOM 902 C CA . ARG A 1 111 ? 9.978 -2.925 -10.341 1.00 73.12 111 ARG A CA 1
ATOM 903 C C . ARG A 1 111 ? 9.584 -3.066 -11.808 1.00 73.12 111 ARG A C 1
ATOM 905 O O . ARG A 1 111 ? 9.083 -4.124 -12.177 1.00 73.12 111 ARG A O 1
ATOM 912 N N . TYR A 1 112 ? 9.806 -2.058 -12.640 1.00 74.69 112 TYR A N 1
ATOM 913 C CA . TYR A 1 112 ? 9.680 -2.146 -14.092 1.00 74.69 112 TYR A CA 1
ATOM 914 C C . TYR A 1 112 ? 10.872 -1.431 -14.729 1.00 74.69 112 TYR A C 1
ATOM 916 O O . TYR A 1 112 ? 11.209 -0.320 -14.327 1.00 74.69 112 TYR A O 1
ATOM 924 N N . LEU A 1 113 ? 11.523 -2.095 -15.683 1.00 68.81 113 LEU A N 1
ATOM 925 C CA . LEU A 1 113 ? 12.613 -1.538 -16.475 1.00 68.81 113 LEU A CA 1
ATOM 926 C C . LEU A 1 113 ? 12.083 -1.310 -17.893 1.00 68.81 113 LEU A C 1
ATOM 928 O O . LEU A 1 113 ? 11.743 -2.296 -18.552 1.00 68.81 113 LEU A O 1
ATOM 932 N N . PRO A 1 114 ? 11.977 -0.053 -18.356 1.00 64.81 114 PRO A N 1
ATOM 933 C CA . PRO A 1 114 ? 11.752 0.220 -19.767 1.00 64.81 114 PRO A CA 1
ATOM 934 C C . PRO A 1 114 ? 12.972 -0.251 -20.574 1.00 64.81 114 PRO A C 1
ATOM 936 O O . PRO A 1 114 ? 14.113 -0.084 -20.137 1.00 64.81 114 PRO A O 1
ATOM 939 N N . GLY A 1 115 ? 12.743 -0.848 -21.740 1.00 60.97 115 GLY A N 1
ATOM 940 C CA . GLY A 1 115 ? 13.802 -1.098 -22.716 1.00 60.97 115 GLY A CA 1
ATOM 941 C C . GLY A 1 115 ? 13.503 -2.168 -23.759 1.00 60.97 115 GLY A C 1
ATOM 942 O O . GLY A 1 115 ? 14.225 -2.250 -24.749 1.00 60.97 115 GLY A O 1
ATOM 943 N N . SER A 1 116 ? 12.469 -2.989 -23.578 1.00 67.50 116 SER A N 1
ATOM 944 C CA . SER A 1 116 ? 12.343 -4.218 -24.368 1.00 67.50 116 SER A CA 1
ATOM 945 C C . SER A 1 116 ? 10.924 -4.554 -24.832 1.00 67.50 116 SER A C 1
ATOM 947 O O . SER A 1 116 ? 10.729 -4.860 -26.011 1.00 67.50 116 SER A O 1
ATOM 949 N N . ALA A 1 117 ? 9.903 -4.410 -23.983 1.00 76.75 117 ALA A N 1
ATOM 950 C CA . ALA A 1 117 ? 8.509 -4.602 -24.402 1.00 76.75 117 ALA A CA 1
ATOM 951 C C . ALA A 1 117 ? 8.057 -3.516 -25.398 1.00 76.75 117 ALA A C 1
ATOM 953 O O . ALA A 1 117 ? 7.451 -3.810 -26.428 1.00 76.75 117 ALA A O 1
ATOM 954 N N . GLU A 1 118 ? 8.406 -2.260 -25.127 1.00 81.06 118 GLU A N 1
ATOM 955 C CA . GLU A 1 118 ? 8.101 -1.119 -25.984 1.00 81.06 118 GLU A CA 1
ATOM 956 C C . GLU A 1 118 ? 8.858 -1.154 -27.316 1.00 81.06 118 GLU A C 1
ATOM 958 O O . GLU A 1 118 ? 8.300 -0.784 -28.346 1.00 81.06 118 GLU A O 1
ATOM 963 N N . ALA A 1 119 ? 10.092 -1.672 -27.313 1.00 77.62 119 ALA A N 1
ATOM 964 C CA . ALA A 1 119 ? 10.903 -1.833 -28.513 1.00 77.62 119 ALA A CA 1
ATOM 965 C C . ALA A 1 119 ? 10.297 -2.899 -29.435 1.00 77.62 119 ALA A C 1
ATOM 967 O O . ALA A 1 119 ? 10.222 -2.704 -30.647 1.00 77.62 119 ALA A O 1
ATOM 968 N N . CYS A 1 120 ? 9.794 -3.997 -28.861 1.00 80.94 120 CYS A N 1
ATOM 969 C CA . CYS A 1 120 ? 9.144 -5.052 -29.630 1.00 80.94 120 CYS A CA 1
ATOM 970 C C . CYS A 1 120 ? 7.773 -4.630 -30.184 1.00 80.94 120 CYS A C 1
ATOM 972 O O . CYS A 1 120 ? 7.421 -5.013 -31.298 1.00 80.94 120 CYS A O 1
ATOM 974 N N . TRP A 1 121 ? 7.000 -3.842 -29.434 1.00 82.94 121 TRP A N 1
ATOM 975 C CA . TRP A 1 121 ? 5.711 -3.312 -29.895 1.00 82.94 121 TRP A CA 1
ATOM 976 C C . TRP A 1 121 ? 5.822 -2.017 -30.705 1.00 82.94 121 TRP A C 1
ATOM 978 O O . TRP A 1 121 ? 4.804 -1.520 -31.179 1.00 82.94 121 TRP A O 1
ATOM 988 N N . GLN A 1 122 ? 7.036 -1.481 -30.875 1.00 84.88 122 GLN A N 1
ATOM 989 C CA . GLN A 1 122 ? 7.299 -0.192 -31.525 1.00 84.88 122 GLN A CA 1
ATOM 990 C C . GLN A 1 122 ? 6.455 0.949 -30.934 1.00 84.88 122 GLN A C 1
ATOM 992 O O . GLN A 1 122 ? 5.976 1.836 -31.641 1.00 84.88 122 GLN A O 1
ATOM 997 N N . VAL A 1 123 ? 6.257 0.918 -29.615 1.00 87.62 123 VAL A N 1
ATOM 998 C CA . VAL A 1 123 ? 5.510 1.939 -28.875 1.00 87.62 123 VAL A CA 1
ATOM 999 C C . VAL A 1 123 ? 6.450 2.822 -28.066 1.00 87.62 123 VAL A C 1
ATOM 1001 O O . VAL A 1 123 ? 7.611 2.499 -27.830 1.00 87.62 123 VAL A O 1
ATOM 1004 N N . SER A 1 124 ? 5.935 3.965 -27.622 1.00 87.44 124 SER A N 1
ATOM 1005 C CA . SER A 1 124 ? 6.669 4.850 -26.721 1.00 87.44 124 SER A CA 1
ATOM 1006 C C . SER A 1 124 ? 6.930 4.159 -25.369 1.00 87.44 124 SER A C 1
ATOM 1008 O O . SER A 1 124 ? 5.976 3.628 -24.791 1.00 87.44 124 SER A O 1
ATOM 1010 N N . PRO A 1 125 ? 8.153 4.237 -24.802 1.00 86.62 125 PRO A N 1
ATOM 1011 C CA . PRO A 1 125 ? 8.442 3.770 -23.440 1.00 86.62 125 PRO A CA 1
ATOM 1012 C C . PRO A 1 125 ? 7.514 4.391 -22.387 1.00 86.62 125 PRO A C 1
ATOM 1014 O O . PRO A 1 125 ? 7.156 3.766 -21.393 1.00 86.62 125 PRO A O 1
ATOM 1017 N N . TRP A 1 126 ? 7.062 5.626 -22.623 1.00 87.81 126 TRP A N 1
ATOM 1018 C CA . TRP A 1 126 ? 6.120 6.302 -21.733 1.00 87.81 126 TRP A CA 1
ATOM 1019 C C . TRP A 1 126 ? 4.781 5.572 -21.643 1.00 87.81 126 TRP A C 1
ATOM 1021 O O . TRP A 1 126 ? 4.183 5.543 -20.574 1.00 87.81 126 TRP A O 1
ATOM 1031 N N . LEU A 1 127 ? 4.326 4.937 -22.728 1.00 88.75 127 LEU A N 1
ATOM 1032 C CA . LEU A 1 127 ? 3.071 4.191 -22.720 1.00 88.75 127 LEU A CA 1
ATOM 1033 C C . LEU A 1 127 ? 3.164 2.966 -21.803 1.00 88.75 127 LEU A C 1
ATOM 1035 O O . LEU A 1 127 ? 2.281 2.762 -20.972 1.00 88.75 127 LEU A O 1
ATOM 1039 N N . THR A 1 128 ? 4.226 2.166 -21.923 1.00 87.00 128 THR A N 1
ATOM 1040 C CA . THR A 1 128 ? 4.398 0.957 -21.103 1.00 87.00 128 THR A CA 1
ATOM 1041 C C . THR A 1 128 ? 4.617 1.303 -19.634 1.00 87.00 128 THR A C 1
ATOM 1043 O O . THR A 1 128 ? 3.990 0.684 -18.773 1.00 87.00 128 THR A O 1
ATOM 1046 N N . VAL A 1 129 ? 5.407 2.344 -19.341 1.00 88.38 129 VAL A N 1
ATOM 1047 C CA . VAL A 1 129 ? 5.572 2.878 -17.980 1.00 88.38 129 VAL A CA 1
ATOM 1048 C C . VAL A 1 129 ? 4.230 3.343 -17.416 1.00 88.38 129 VAL A C 1
ATOM 1050 O O . VAL A 1 129 ? 3.845 2.899 -16.341 1.00 88.38 129 VAL A O 1
ATOM 1053 N N . THR A 1 130 ? 3.471 4.181 -18.131 1.00 89.19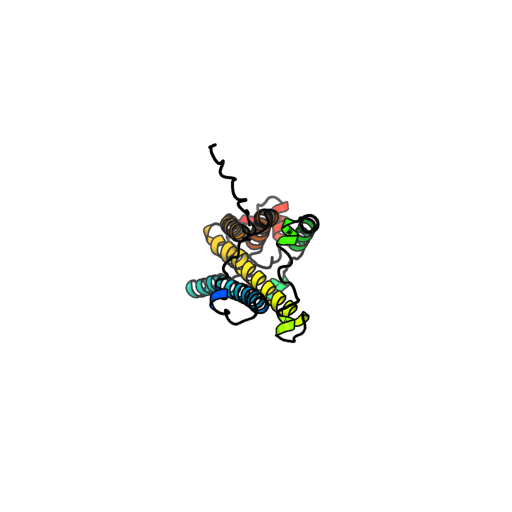 130 THR A N 1
ATOM 1054 C CA . THR A 1 130 ? 2.179 4.685 -17.636 1.00 89.19 130 THR A CA 1
ATOM 1055 C C . THR A 1 130 ? 1.174 3.561 -17.398 1.00 89.19 130 THR A C 1
ATOM 1057 O O . THR A 1 130 ? 0.519 3.548 -16.359 1.00 89.19 130 THR A O 1
ATOM 1060 N N . VAL A 1 131 ? 1.056 2.592 -18.310 1.00 91.50 131 VAL A N 1
ATOM 1061 C CA . VAL A 1 131 ? 0.152 1.443 -18.130 1.00 91.50 131 VAL A CA 1
ATOM 1062 C C . VAL A 1 131 ? 0.550 0.624 -16.903 1.00 91.50 131 VAL A C 1
ATOM 1064 O O . VAL A 1 131 ? -0.309 0.271 -16.090 1.00 91.50 131 VAL A O 1
ATOM 1067 N N . TYR A 1 132 ? 1.846 0.350 -16.740 1.00 89.88 132 TYR A N 1
ATOM 1068 C CA . TYR A 1 132 ? 2.349 -0.366 -15.576 1.00 89.88 132 TYR A CA 1
ATOM 1069 C C . TYR A 1 132 ? 2.057 0.403 -14.279 1.00 89.88 132 TYR A C 1
ATOM 1071 O O . TYR A 1 132 ? 1.438 -0.165 -13.379 1.00 89.88 132 TYR A O 1
ATOM 1079 N N . GLU A 1 133 ? 2.408 1.688 -14.205 1.00 89.50 133 GLU A N 1
ATOM 1080 C CA . GLU A 1 133 ? 2.207 2.526 -13.017 1.00 89.50 133 GLU A CA 1
ATOM 1081 C C . GLU A 1 133 ? 0.725 2.670 -12.649 1.00 89.50 133 GLU A C 1
ATOM 1083 O O . GLU A 1 133 ? 0.369 2.553 -11.479 1.00 89.50 133 GLU A O 1
ATOM 1088 N N . LEU A 1 134 ? -0.173 2.832 -13.628 1.00 92.50 134 LEU A N 1
ATOM 1089 C CA . LEU A 1 134 ? -1.616 2.873 -13.373 1.00 92.50 134 LEU A CA 1
ATOM 1090 C C . LEU A 1 134 ? -2.140 1.538 -12.840 1.00 92.50 134 LEU A C 1
ATOM 1092 O O . LEU A 1 134 ? -2.926 1.521 -11.893 1.00 92.50 134 LEU A O 1
ATOM 1096 N N . SER A 1 135 ? -1.694 0.415 -13.411 1.00 92.69 135 SER A N 1
ATOM 1097 C CA . SER A 1 135 ? -2.082 -0.912 -12.919 1.00 92.69 135 SER A CA 1
ATOM 1098 C C . SER A 1 135 ? -1.566 -1.168 -11.501 1.00 92.69 135 SER A C 1
ATOM 1100 O O . SER A 1 135 ? -2.275 -1.734 -10.670 1.00 92.69 135 SER A O 1
ATOM 1102 N N . TYR A 1 136 ? -0.351 -0.704 -11.210 1.00 88.62 136 TYR A N 1
ATOM 1103 C CA . TYR A 1 136 ? 0.285 -0.824 -9.910 1.00 88.62 136 TYR A CA 1
ATOM 1104 C C . TYR A 1 136 ? -0.409 0.058 -8.864 1.00 88.62 136 TYR A C 1
ATOM 1106 O O . TYR A 1 136 ? -0.735 -0.409 -7.772 1.00 88.62 136 TYR A O 1
ATOM 1114 N N . ALA A 1 137 ? -0.730 1.305 -9.214 1.00 89.00 137 ALA A N 1
ATOM 1115 C CA . ALA A 1 137 ? -1.503 2.208 -8.370 1.00 89.00 137 ALA A CA 1
ATOM 1116 C C . ALA A 1 137 ? -2.910 1.656 -8.090 1.00 89.00 137 ALA A C 1
ATOM 1118 O O . ALA A 1 137 ? -3.362 1.669 -6.946 1.00 89.00 137 ALA A O 1
ATOM 1119 N N . ALA A 1 138 ? -3.589 1.106 -9.102 1.00 90.44 138 ALA A N 1
ATOM 1120 C CA . ALA A 1 138 ? -4.893 0.469 -8.931 1.00 90.44 138 ALA A CA 1
ATOM 1121 C C . ALA A 1 138 ? -4.817 -0.762 -8.011 1.00 90.44 138 ALA A C 1
ATOM 1123 O O . ALA A 1 138 ? -5.674 -0.934 -7.143 1.00 90.44 138 ALA A O 1
ATOM 1124 N N . GLN A 1 139 ? -3.770 -1.583 -8.148 1.00 92.62 139 GLN A N 1
ATOM 1125 C CA . GLN A 1 139 ? -3.508 -2.709 -7.249 1.00 92.62 139 GLN A CA 1
ATOM 1126 C C . GLN A 1 139 ? -3.298 -2.238 -5.812 1.00 92.62 139 GLN A C 1
ATOM 1128 O O . GLN A 1 139 ? -3.879 -2.818 -4.896 1.00 92.62 139 GLN A O 1
ATOM 1133 N N . PHE A 1 140 ? -2.518 -1.176 -5.612 1.00 89.88 140 PHE A N 1
ATOM 1134 C CA . PHE A 1 140 ? -2.306 -0.589 -4.295 1.00 89.88 140 PHE A CA 1
ATOM 1135 C C . PHE A 1 140 ? -3.621 -0.093 -3.677 1.00 89.88 140 PHE A C 1
ATOM 1137 O O . PHE A 1 140 ? -3.924 -0.418 -2.533 1.00 89.88 140 PHE A O 1
ATOM 1144 N N . VAL A 1 141 ? -4.458 0.615 -4.442 1.00 88.62 141 VAL A N 1
ATOM 1145 C CA . VAL A 1 141 ? -5.781 1.058 -3.972 1.00 88.62 141 VAL A CA 1
ATOM 1146 C C . VAL A 1 141 ? -6.666 -0.133 -3.591 1.00 88.62 141 VAL A C 1
ATOM 1148 O O . VAL A 1 141 ? -7.261 -0.125 -2.515 1.00 88.62 141 VAL A O 1
ATOM 1151 N N . ALA A 1 142 ? -6.734 -1.173 -4.426 1.00 90.00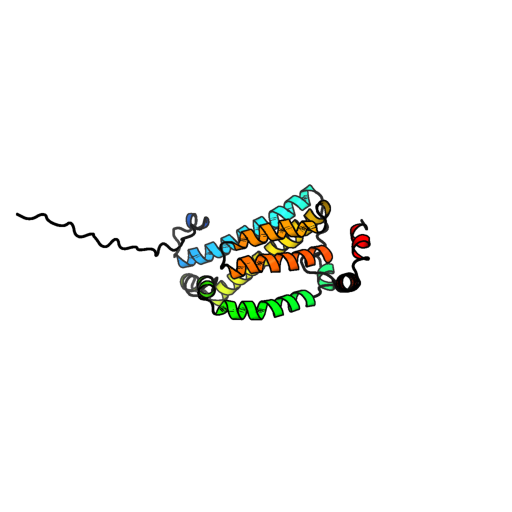 142 ALA A N 1
ATOM 1152 C CA . ALA A 1 142 ? -7.511 -2.380 -4.137 1.00 90.00 142 ALA A CA 1
ATOM 1153 C C . ALA A 1 142 ? -7.023 -3.096 -2.867 1.00 90.00 142 ALA A C 1
ATOM 1155 O O . ALA A 1 142 ? -7.830 -3.520 -2.039 1.00 90.00 142 ALA A O 1
ATOM 1156 N N . LEU A 1 143 ? -5.706 -3.173 -2.680 1.00 92.25 143 LEU A N 1
ATOM 1157 C CA . LEU A 1 143 ? -5.088 -3.690 -1.466 1.00 92.25 143 LEU A CA 1
ATOM 1158 C C . LEU A 1 143 ? -5.530 -2.880 -0.238 1.00 92.25 143 LEU A C 1
ATOM 1160 O O . LEU A 1 143 ? -5.964 -3.461 0.753 1.00 92.25 143 LEU A O 1
ATOM 1164 N N . GLU A 1 144 ? -5.519 -1.550 -0.299 1.00 90.12 144 GLU A N 1
ATOM 1165 C CA . GLU A 1 144 ? -5.922 -0.722 0.842 1.00 90.12 144 GLU A CA 1
ATOM 1166 C C . GLU A 1 144 ? -7.410 -0.856 1.181 1.00 90.12 144 GLU A C 1
ATOM 1168 O O . GLU A 1 144 ? -7.794 -0.879 2.355 1.00 90.12 144 GLU A O 1
ATOM 1173 N N . ILE A 1 145 ? -8.254 -1.021 0.161 1.00 87.44 145 ILE A N 1
ATOM 1174 C CA . ILE A 1 145 ? -9.670 -1.366 0.333 1.00 87.44 145 ILE A CA 1
ATOM 1175 C C 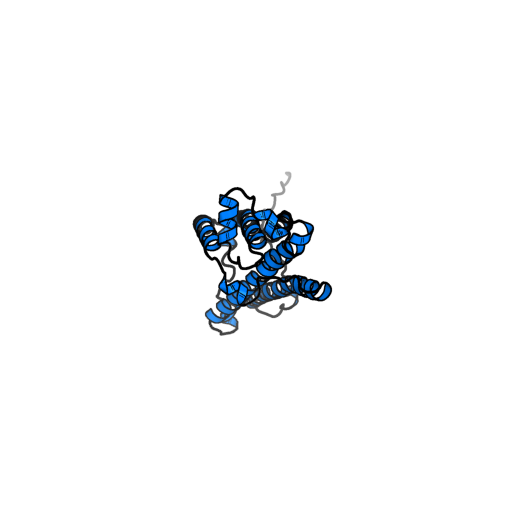. ILE A 1 145 ? -9.808 -2.675 1.095 1.00 87.44 145 ILE A C 1
ATOM 1177 O O . ILE A 1 145 ? -10.610 -2.768 2.023 1.00 87.44 145 ILE A O 1
ATOM 1181 N N . PHE A 1 146 ? -9.023 -3.681 0.730 1.00 91.69 146 PHE A N 1
ATOM 1182 C CA . PHE A 1 146 ? -9.090 -4.987 1.356 1.00 91.69 146 PHE A CA 1
ATOM 1183 C C . PHE A 1 146 ? -8.597 -4.962 2.809 1.00 91.69 146 PHE A C 1
ATOM 1185 O O . PHE A 1 146 ? -9.319 -5.371 3.715 1.00 91.69 146 PHE A O 1
ATOM 1192 N N . PHE A 1 147 ? -7.398 -4.443 3.071 1.00 92.38 147 PHE A N 1
ATOM 1193 C CA . PHE A 1 147 ? -6.821 -4.474 4.417 1.00 92.38 147 PHE A CA 1
ATOM 1194 C C . PHE A 1 147 ? -7.512 -3.490 5.366 1.00 92.38 147 PHE A C 1
ATOM 1196 O O . PHE A 1 147 ? -7.985 -3.888 6.431 1.00 92.38 147 PHE A O 1
ATOM 1203 N N . ARG A 1 148 ? -7.616 -2.209 4.992 1.00 89.31 148 ARG A N 1
ATOM 1204 C CA . ARG A 1 148 ? -8.211 -1.179 5.861 1.00 89.31 148 ARG A CA 1
ATOM 1205 C C . ARG A 1 148 ? -9.726 -1.165 5.787 1.00 89.31 148 ARG A C 1
ATOM 1207 O O . ARG A 1 148 ? -10.382 -1.032 6.812 1.00 89.31 148 ARG A O 1
ATOM 1214 N N . GLY A 1 149 ? -10.285 -1.275 4.588 1.00 82.50 149 GLY A N 1
ATOM 1215 C CA . GLY A 1 149 ? -11.733 -1.239 4.404 1.00 82.50 149 GLY A CA 1
ATOM 1216 C C . GLY A 1 149 ? -12.378 -2.517 4.905 1.00 82.50 149 GLY A C 1
ATOM 1217 O O . GLY A 1 149 ? -13.228 -2.476 5.786 1.00 82.50 149 GLY A O 1
ATOM 1218 N N . PHE A 1 150 ? -11.958 -3.658 4.375 1.00 88.50 150 PHE A N 1
ATOM 1219 C CA . PHE A 1 150 ? -12.602 -4.921 4.680 1.00 88.50 150 PHE A CA 1
ATOM 1220 C C . PHE A 1 150 ? -12.097 -5.545 5.982 1.00 88.50 150 PHE A C 1
ATOM 1222 O O . PHE A 1 150 ? -12.889 -5.656 6.909 1.00 88.50 150 PHE A O 1
ATOM 1229 N N . ILE A 1 151 ? -10.817 -5.913 6.114 1.00 90.75 151 ILE A N 1
ATOM 1230 C CA . ILE A 1 151 ? -10.352 -6.651 7.304 1.00 90.75 151 ILE A CA 1
ATOM 1231 C C . ILE A 1 151 ? -10.589 -5.837 8.581 1.00 90.75 151 ILE A C 1
ATOM 1233 O O . ILE A 1 151 ? -11.250 -6.334 9.491 1.00 90.75 151 ILE A O 1
ATOM 1237 N N . VAL A 1 152 ? -10.118 -4.586 8.650 1.00 89.50 152 VAL A N 1
ATOM 1238 C CA . VAL A 1 152 ? -10.289 -3.775 9.869 1.00 89.50 152 VAL A CA 1
ATOM 1239 C C . VAL A 1 152 ? -11.765 -3.493 10.148 1.00 89.50 152 VAL A C 1
ATOM 1241 O O . VAL A 1 152 ? -12.236 -3.822 11.233 1.00 89.50 152 VAL A O 1
ATOM 1244 N N . LEU A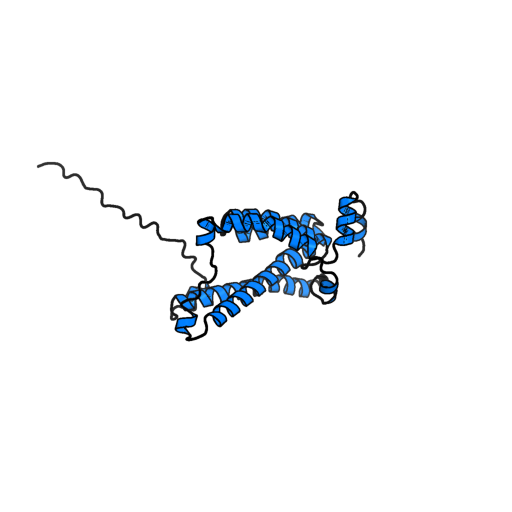 1 153 ? -12.525 -2.910 9.212 1.00 85.06 153 LEU A N 1
ATOM 1245 C CA . LEU A 1 153 ? -13.895 -2.465 9.521 1.00 85.06 153 LEU A CA 1
ATOM 1246 C C . LEU A 1 153 ? -14.906 -3.615 9.588 1.00 85.06 153 LEU A C 1
ATOM 1248 O O . LEU A 1 153 ? -15.863 -3.537 10.361 1.00 85.06 153 LEU A O 1
ATOM 1252 N N . ALA A 1 154 ? -14.725 -4.694 8.820 1.00 84.31 154 ALA A N 1
ATOM 1253 C CA . ALA A 1 154 ? -15.605 -5.855 8.926 1.00 84.31 154 ALA A CA 1
ATOM 1254 C C . ALA A 1 154 ? -15.368 -6.605 10.240 1.00 84.31 154 ALA A C 1
ATOM 1256 O O . ALA A 1 154 ? -16.348 -6.985 10.885 1.00 84.31 154 ALA A O 1
ATOM 1257 N N . LEU A 1 155 ? -14.107 -6.765 10.671 1.00 87.50 155 LEU A N 1
ATOM 1258 C CA . LEU A 1 155 ? -13.778 -7.425 11.939 1.00 87.50 155 LEU A CA 1
ATOM 1259 C C . LEU A 1 155 ? -13.947 -6.521 13.163 1.00 87.50 155 LEU A C 1
ATOM 1261 O O . LEU A 1 155 ? -14.119 -7.045 14.261 1.00 87.50 155 LEU A O 1
ATOM 1265 N N . ALA A 1 156 ? -13.974 -5.195 12.997 1.00 86.38 156 ALA A N 1
ATOM 1266 C CA . ALA A 1 156 ? -14.183 -4.238 14.086 1.00 86.38 156 ALA A CA 1
ATOM 1267 C C . ALA A 1 156 ? -15.442 -4.541 14.911 1.00 86.38 156 ALA A C 1
ATOM 1269 O O . ALA A 1 156 ? -15.438 -4.361 16.124 1.00 86.38 156 ALA A O 1
ATOM 1270 N N . ARG A 1 157 ? -16.506 -5.057 14.280 1.00 81.12 157 ARG A N 1
ATOM 1271 C CA . ARG A 1 157 ? -17.746 -5.431 14.983 1.00 81.12 157 ARG A CA 1
ATOM 1272 C C . ARG A 1 157 ? -17.591 -6.639 15.917 1.00 81.12 157 ARG A C 1
ATOM 1274 O O . ARG A 1 157 ? -18.415 -6.818 16.802 1.00 81.12 157 ARG A O 1
ATOM 1281 N N . PHE A 1 158 ? -16.593 -7.489 15.675 1.00 85.19 158 PHE A N 1
ATOM 1282 C CA . PHE A 1 158 ? -16.362 -8.726 16.427 1.00 85.19 158 PHE A CA 1
ATOM 1283 C C . PHE A 1 158 ? -15.211 -8.581 17.424 1.00 85.19 158 PHE A C 1
ATOM 1285 O O . PHE A 1 158 ? -15.280 -9.115 18.523 1.00 85.19 158 PHE A O 1
ATOM 1292 N N . LEU A 1 159 ? -14.151 -7.871 17.029 1.00 88.38 159 LEU A N 1
ATOM 1293 C CA . LEU A 1 159 ? -12.898 -7.769 17.780 1.00 88.38 159 LEU A CA 1
ATOM 1294 C C . LEU A 1 159 ? -12.636 -6.363 18.338 1.00 88.38 159 LEU A C 1
ATOM 1296 O O . LEU A 1 159 ? -11.630 -6.159 19.017 1.00 88.38 159 LEU A O 1
ATOM 1300 N N . GLY A 1 160 ? -13.483 -5.376 18.032 1.00 88.19 160 GLY A N 1
ATOM 1301 C CA . GLY A 1 160 ? -13.209 -3.979 18.359 1.00 88.19 160 GLY A CA 1
ATOM 1302 C C . GLY A 1 160 ? -11.864 -3.533 17.780 1.00 88.19 160 GLY A C 1
ATOM 1303 O O . GLY A 1 160 ? -11.526 -3.861 16.640 1.00 88.19 160 GLY A O 1
ATOM 1304 N N . SER A 1 161 ? -11.064 -2.832 18.586 1.00 88.00 161 SER A N 1
ATOM 1305 C CA . SER A 1 161 ? -9.705 -2.404 18.216 1.00 88.00 161 SER A CA 1
ATOM 1306 C C . SER A 1 161 ? -8.756 -3.577 17.935 1.00 88.00 161 SER A C 1
ATOM 1308 O O . SER A 1 161 ? -7.779 -3.416 17.203 1.00 88.00 161 SER A O 1
ATOM 1310 N N . GLY A 1 162 ? -9.073 -4.780 18.430 1.00 91.12 162 GLY A N 1
ATOM 1311 C CA . GLY A 1 162 ? -8.332 -6.006 18.142 1.00 91.12 162 GLY A CA 1
ATOM 1312 C C . GLY A 1 162 ? -8.349 -6.410 16.663 1.00 91.12 162 GLY A C 1
ATOM 1313 O O . GLY A 1 162 ? -7.498 -7.191 16.248 1.00 91.12 162 GLY A O 1
ATOM 1314 N N . ALA A 1 163 ? -9.247 -5.845 15.845 1.00 90.88 163 ALA A N 1
ATOM 1315 C CA . ALA A 1 163 ? -9.309 -6.071 14.398 1.00 90.88 163 ALA A CA 1
ATOM 1316 C C . ALA A 1 163 ? -8.045 -5.625 13.637 1.00 90.88 163 ALA A C 1
ATOM 1318 O O . ALA A 1 163 ? -7.800 -6.092 12.523 1.00 90.88 163 ALA A O 1
ATOM 1319 N N . VAL A 1 164 ? -7.217 -4.757 14.229 1.00 94.25 164 VAL A N 1
ATOM 1320 C CA . VAL A 1 164 ? -5.953 -4.313 13.623 1.00 94.25 164 VAL A CA 1
ATOM 1321 C C . VAL A 1 164 ? -4.915 -5.441 13.594 1.00 94.25 164 VAL A C 1
ATOM 1323 O O . VAL A 1 164 ? -4.191 -5.571 12.612 1.00 94.25 164 VAL A O 1
ATOM 1326 N N . PHE A 1 165 ? -4.858 -6.306 14.609 1.00 94.88 165 PHE A N 1
ATOM 1327 C CA . PHE A 1 165 ? -3.864 -7.386 14.674 1.00 94.88 165 PHE A CA 1
ATOM 1328 C C . PHE A 1 165 ? -3.950 -8.407 13.527 1.00 94.88 165 PHE A C 1
ATOM 1330 O O . PHE A 1 165 ? -2.918 -8.650 12.898 1.00 94.88 165 PHE A O 1
ATOM 1337 N N . PRO A 1 166 ? -5.121 -8.992 13.192 1.00 94.69 166 PRO A N 1
ATOM 1338 C CA . PRO A 1 166 ? -5.212 -9.902 12.053 1.00 94.69 166 PRO A CA 1
ATOM 1339 C C . PRO A 1 166 ? -4.906 -9.190 10.731 1.00 94.69 166 PRO A C 1
ATOM 1341 O O . PRO A 1 166 ? -4.293 -9.792 9.854 1.00 94.69 166 PRO A O 1
ATOM 1344 N N . MET A 1 167 ? -5.254 -7.904 10.599 1.00 95.06 167 MET A N 1
ATOM 1345 C CA . MET A 1 167 ? -4.863 -7.106 9.436 1.00 95.06 167 MET A CA 1
ATOM 1346 C C . MET A 1 167 ? -3.336 -7.017 9.314 1.00 95.06 167 MET A C 1
ATOM 1348 O O . MET A 1 167 ? -2.792 -7.375 8.271 1.00 95.06 167 MET A O 1
ATOM 1352 N N . VAL A 1 168 ? -2.644 -6.618 10.387 1.00 96.38 168 VAL A N 1
ATOM 1353 C CA . VAL A 1 168 ? -1.178 -6.479 10.420 1.00 96.38 168 VAL A CA 1
ATOM 1354 C C . VAL A 1 168 ? -0.478 -7.804 10.146 1.00 96.38 168 VAL A C 1
ATOM 1356 O O . VAL A 1 168 ? 0.485 -7.831 9.385 1.00 96.38 168 VAL A O 1
ATOM 1359 N N . ALA A 1 169 ? -0.969 -8.907 10.714 1.00 95.62 169 ALA A N 1
ATOM 1360 C CA . ALA A 1 169 ? -0.388 -10.229 10.503 1.00 95.62 169 ALA A CA 1
ATOM 1361 C C . ALA A 1 169 ? -0.412 -10.634 9.019 1.00 95.62 169 ALA A C 1
ATOM 1363 O O . ALA A 1 169 ? 0.611 -11.039 8.466 1.00 95.62 169 ALA A O 1
ATOM 1364 N N . VAL A 1 170 ? -1.558 -10.469 8.349 1.00 94.31 170 VAL A N 1
ATOM 1365 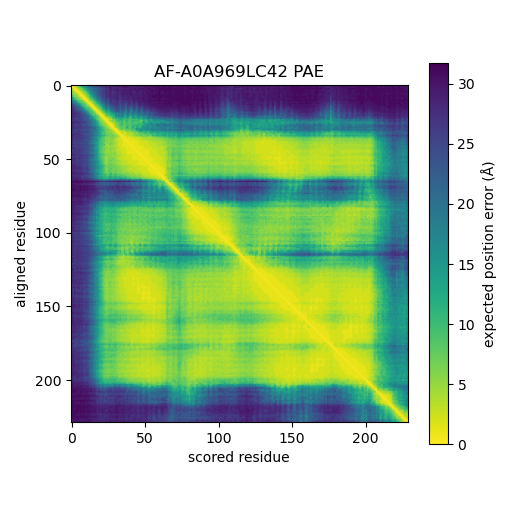C CA . VAL A 1 170 ? -1.682 -10.770 6.913 1.00 94.31 170 VAL A CA 1
ATOM 1366 C C . VAL A 1 170 ? -0.874 -9.772 6.075 1.00 94.31 170 VAL A C 1
ATOM 1368 O O . VAL A 1 170 ? -0.264 -10.153 5.077 1.00 94.31 170 VAL A O 1
ATOM 1371 N N . TYR A 1 171 ? -0.821 -8.503 6.486 1.00 93.31 171 TYR A N 1
ATOM 1372 C CA . TYR A 1 171 ? -0.087 -7.465 5.765 1.00 93.31 171 TYR A CA 1
ATOM 1373 C C . TYR A 1 171 ? 1.432 -7.682 5.815 1.00 93.31 171 TYR A C 1
ATOM 1375 O O . TYR A 1 171 ? 2.120 -7.524 4.805 1.00 93.31 171 TYR A O 1
ATOM 1383 N N . ALA A 1 172 ? 1.946 -8.127 6.961 1.00 93.62 172 ALA A N 1
ATOM 1384 C CA . ALA A 1 172 ? 3.333 -8.544 7.115 1.00 93.62 172 ALA A CA 1
ATOM 1385 C C . ALA A 1 172 ? 3.640 -9.801 6.293 1.00 93.62 172 ALA A C 1
ATOM 1387 O O . ALA A 1 172 ? 4.680 -9.873 5.638 1.00 93.62 172 ALA A O 1
ATOM 1388 N N . TYR A 1 173 ? 2.704 -10.757 6.252 1.00 93.81 173 TYR A N 1
ATOM 1389 C CA . TYR A 1 173 ? 2.874 -11.992 5.492 1.00 93.81 173 TYR A CA 1
ATOM 1390 C C . TYR A 1 173 ? 3.121 -11.738 3.999 1.00 93.81 173 TYR A C 1
ATOM 1392 O O . TYR A 1 173 ? 4.054 -12.297 3.423 1.00 93.81 173 TYR A O 1
ATOM 1400 N N . ILE A 1 174 ? 2.359 -10.830 3.379 1.00 90.31 174 ILE A N 1
ATOM 1401 C CA . ILE A 1 174 ? 2.552 -10.486 1.958 1.00 90.31 174 ILE A CA 1
ATOM 1402 C C . ILE A 1 174 ? 3.861 -9.716 1.684 1.00 90.31 174 ILE A C 1
ATOM 1404 O O . ILE A 1 174 ? 4.238 -9.545 0.525 1.00 90.31 174 ILE A O 1
ATOM 1408 N N . HIS A 1 175 ? 4.567 -9.259 2.726 1.00 90.56 175 HIS A N 1
ATOM 1409 C CA . HIS A 1 175 ? 5.866 -8.591 2.622 1.00 90.56 175 HIS A CA 1
ATOM 1410 C C . HIS A 1 175 ? 7.057 -9.507 2.938 1.00 90.56 175 HIS A C 1
ATOM 1412 O O . HIS A 1 175 ? 8.190 -9.084 2.727 1.00 90.56 175 HIS A O 1
ATOM 1418 N N . PHE A 1 176 ? 6.858 -10.759 3.370 1.00 86.69 176 PHE A N 1
ATOM 1419 C CA . PHE A 1 176 ? 7.975 -11.639 3.750 1.00 86.69 176 PHE A CA 1
ATOM 1420 C C . PHE A 1 176 ? 8.949 -11.975 2.618 1.00 86.69 176 PHE A C 1
ATOM 1422 O O . PHE A 1 176 ? 10.108 -12.273 2.884 1.00 86.69 176 PHE A O 1
ATOM 1429 N N . LEU A 1 177 ? 8.498 -11.921 1.365 1.00 83.19 177 LEU A N 1
ATOM 1430 C CA . LEU A 1 177 ? 9.353 -12.159 0.199 1.00 83.19 177 LEU A CA 1
ATOM 1431 C C . LEU A 1 177 ? 10.080 -10.893 -0.283 1.00 83.19 177 LEU A C 1
ATOM 1433 O O . LEU A 1 177 ? 10.810 -10.942 -1.271 1.00 83.19 177 LEU A O 1
ATOM 1437 N N . LYS A 1 178 ? 9.864 -9.753 0.380 1.00 83.50 178 LYS A N 1
ATOM 1438 C CA . LYS A 1 178 ? 10.529 -8.483 0.080 1.00 83.50 178 LYS A CA 1
ATOM 1439 C C . LYS A 1 178 ? 11.760 -8.290 0.975 1.00 83.50 178 LYS A C 1
ATOM 1441 O O . LYS A 1 178 ? 11.902 -9.001 1.972 1.00 83.50 178 LYS A 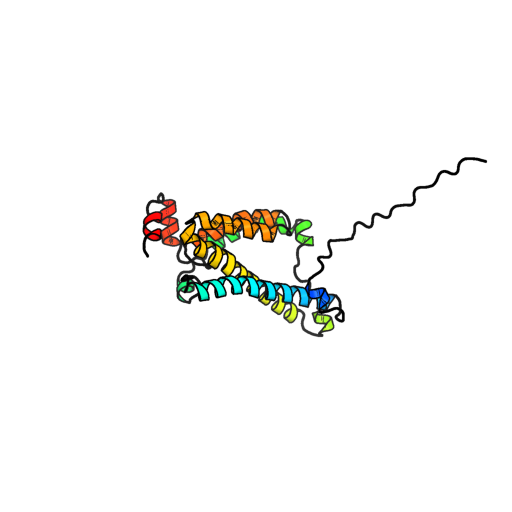O 1
ATOM 1446 N N . PRO A 1 179 ? 12.650 -7.329 0.660 1.00 85.62 179 PRO A N 1
ATOM 1447 C CA . PRO A 1 179 ? 13.765 -6.987 1.536 1.00 85.62 179 PRO A CA 1
ATOM 1448 C C . PRO A 1 179 ? 13.320 -6.800 2.992 1.00 85.62 179 PRO A C 1
ATOM 1450 O O . PRO A 1 179 ? 12.302 -6.164 3.264 1.00 85.62 179 PRO A O 1
ATOM 1453 N N . MET A 1 180 ? 14.105 -7.330 3.934 1.00 85.75 180 MET A N 1
ATOM 1454 C CA . MET A 1 180 ? 13.776 -7.355 5.368 1.00 85.75 180 MET A CA 1
ATOM 1455 C C . MET A 1 180 ? 13.276 -6.005 5.930 1.00 85.75 180 MET A C 1
ATOM 1457 O O . MET A 1 180 ? 12.284 -6.019 6.665 1.00 85.75 180 MET A O 1
ATOM 1461 N N . PRO A 1 181 ? 13.864 -4.840 5.581 1.00 85.81 181 PRO A N 1
ATOM 1462 C CA . PRO A 1 181 ? 13.357 -3.553 6.058 1.00 85.81 181 PRO A CA 1
ATOM 1463 C C . PRO A 1 181 ? 11.913 -3.255 5.628 1.00 85.81 181 PRO A C 1
ATOM 1465 O O . PRO A 1 181 ? 11.175 -2.639 6.391 1.00 85.81 181 PRO A O 1
ATOM 1468 N N . GLU A 1 182 ? 11.475 -3.718 4.453 1.00 83.62 182 GLU A N 1
ATOM 1469 C CA . GLU A 1 182 ? 10.083 -3.569 4.010 1.00 83.62 182 GLU A CA 1
ATOM 1470 C C . GLU A 1 182 ? 9.132 -4.468 4.796 1.00 83.62 182 GLU A C 1
ATOM 1472 O O . GLU A 1 182 ? 8.030 -4.040 5.131 1.00 83.62 182 GLU A O 1
ATOM 1477 N N . ALA A 1 183 ? 9.546 -5.696 5.125 1.00 88.38 183 ALA A N 1
ATOM 1478 C CA . ALA A 1 183 ? 8.741 -6.594 5.949 1.00 88.38 183 ALA A CA 1
ATOM 1479 C C . ALA A 1 183 ? 8.538 -6.014 7.356 1.00 88.38 183 ALA A C 1
ATOM 1481 O O . ALA A 1 183 ? 7.406 -5.922 7.830 1.00 88.38 183 ALA A O 1
ATOM 1482 N N . ILE A 1 184 ? 9.607 -5.523 7.988 1.00 88.88 184 ILE A N 1
ATOM 1483 C CA . ILE A 1 184 ? 9.526 -4.854 9.294 1.00 88.88 184 ILE A CA 1
ATOM 1484 C C . ILE A 1 184 ? 8.687 -3.574 9.185 1.00 88.88 184 ILE A C 1
ATOM 1486 O O . ILE A 1 184 ? 7.765 -3.364 9.973 1.00 88.88 184 ILE A O 1
ATOM 1490 N N . GLY A 1 185 ? 8.954 -2.747 8.171 1.00 88.44 185 GLY A N 1
ATOM 1491 C CA . GLY A 1 185 ? 8.205 -1.521 7.908 1.00 88.44 185 GLY A CA 1
ATOM 1492 C C . GLY A 1 185 ? 6.711 -1.774 7.702 1.00 88.44 185 GLY A C 1
ATOM 1493 O O . GLY A 1 185 ? 5.892 -0.994 8.181 1.00 88.44 185 GLY A O 1
ATOM 1494 N N . SER A 1 186 ? 6.335 -2.893 7.075 1.00 90.81 186 SER A N 1
ATOM 1495 C CA . SER A 1 186 ? 4.933 -3.265 6.867 1.00 90.81 186 SER A CA 1
ATOM 1496 C C . SER A 1 186 ? 4.193 -3.567 8.172 1.00 90.81 186 SER A C 1
ATOM 1498 O O . SER A 1 186 ? 3.011 -3.250 8.272 1.00 90.81 186 SER A O 1
ATOM 1500 N N . VAL A 1 187 ? 4.870 -4.089 9.203 1.00 93.81 187 VAL A N 1
ATOM 1501 C CA . VAL A 1 187 ? 4.261 -4.318 10.524 1.00 93.81 187 VAL A CA 1
ATOM 1502 C C . VAL A 1 187 ? 3.884 -2.983 11.162 1.00 93.81 187 VAL A C 1
ATOM 1504 O O . VAL A 1 187 ? 2.731 -2.775 11.537 1.00 93.81 187 VAL A O 1
ATOM 1507 N N . PHE A 1 188 ? 4.838 -2.051 11.241 1.00 91.88 188 PHE A N 1
ATOM 1508 C CA . PHE A 1 188 ? 4.610 -0.735 11.843 1.00 91.88 188 PHE A CA 1
ATOM 1509 C C . PHE A 1 188 ? 3.645 0.116 11.014 1.00 91.88 188 PHE A C 1
ATOM 1511 O O . PHE A 1 188 ? 2.682 0.661 11.552 1.00 91.88 188 PHE A O 1
ATOM 1518 N N . GLY A 1 189 ? 3.868 0.195 9.701 1.00 88.94 189 GLY A N 1
ATOM 1519 C CA . GLY A 1 189 ? 3.013 0.933 8.776 1.00 88.94 189 GLY A CA 1
ATOM 1520 C C . GLY A 1 189 ? 1.593 0.374 8.755 1.00 88.94 189 GLY A C 1
ATOM 1521 O O . GLY A 1 189 ? 0.637 1.131 8.896 1.00 88.94 189 GLY A O 1
ATOM 1522 N N . GLY A 1 190 ? 1.446 -0.950 8.674 1.00 91.69 190 GLY A N 1
ATOM 1523 C CA . GLY A 1 190 ? 0.151 -1.624 8.742 1.00 91.69 190 GLY A CA 1
ATOM 1524 C C . GLY A 1 190 ? -0.569 -1.368 10.065 1.00 91.69 190 GLY A C 1
ATOM 1525 O O . GLY A 1 190 ? -1.768 -1.096 10.061 1.00 91.69 190 GLY A O 1
ATOM 1526 N N . TYR A 1 191 ? 0.148 -1.377 11.193 1.00 93.75 191 TYR A N 1
ATOM 1527 C CA . TYR A 1 191 ? -0.449 -1.106 12.501 1.00 93.75 191 TYR A CA 1
ATOM 1528 C C . TYR A 1 191 ? -0.957 0.334 12.601 1.00 93.75 191 TYR A C 1
ATOM 1530 O O . TYR A 1 191 ? -2.127 0.550 12.915 1.00 93.75 191 TYR A O 1
ATOM 1538 N N . ILE A 1 192 ? -0.115 1.318 12.269 1.00 90.06 192 ILE A N 1
ATOM 1539 C CA . ILE A 1 192 ? -0.474 2.743 12.314 1.00 90.06 192 ILE A CA 1
ATOM 1540 C C . ILE A 1 192 ? -1.661 3.020 11.385 1.00 90.06 192 ILE A C 1
ATOM 1542 O O . ILE A 1 192 ? -2.669 3.584 11.810 1.00 90.06 192 ILE A O 1
ATOM 1546 N N . LEU A 1 193 ? -1.583 2.572 10.131 1.00 88.31 193 LEU A N 1
ATOM 1547 C CA . LEU A 1 193 ? -2.640 2.781 9.141 1.00 88.31 193 LEU A CA 1
ATOM 1548 C C . LEU A 1 193 ? -3.928 2.019 9.486 1.00 88.31 193 LEU A C 1
ATOM 1550 O O . LEU A 1 193 ? -5.025 2.505 9.208 1.00 88.31 193 LEU A O 1
ATOM 1554 N N . GLY A 1 194 ? -3.818 0.848 10.113 1.00 89.69 194 GLY A N 1
ATOM 1555 C CA . GLY A 1 194 ? -4.954 0.068 10.597 1.00 89.69 194 GLY A CA 1
ATOM 1556 C C . GLY A 1 194 ? -5.679 0.743 11.755 1.00 89.69 194 GLY A C 1
ATOM 1557 O O . GLY A 1 194 ? -6.903 0.854 11.726 1.00 89.69 194 GLY A O 1
ATOM 1558 N N . VAL A 1 195 ? -4.933 1.264 12.732 1.00 89.50 195 VAL A N 1
ATOM 1559 C CA . VAL A 1 195 ? -5.477 2.092 13.818 1.00 89.50 195 VAL A CA 1
ATOM 1560 C C . VAL A 1 195 ? -6.177 3.322 13.243 1.00 89.50 195 VAL A C 1
ATOM 1562 O O . VAL A 1 195 ? -7.291 3.653 13.653 1.00 89.50 195 VAL A O 1
ATOM 1565 N N . ILE A 1 196 ? -5.560 3.963 12.247 1.00 85.19 196 ILE A N 1
ATOM 1566 C CA . ILE A 1 196 ? -6.141 5.131 11.591 1.00 85.19 196 ILE A CA 1
ATOM 1567 C C . ILE A 1 196 ? -7.477 4.784 10.931 1.00 85.19 196 ILE A C 1
ATOM 1569 O O . ILE A 1 196 ? -8.478 5.474 11.140 1.00 85.19 196 ILE A O 1
ATOM 1573 N N . ALA A 1 197 ? -7.528 3.687 10.178 1.00 84.94 197 ALA A N 1
ATOM 1574 C CA . ALA A 1 197 ? -8.759 3.223 9.552 1.00 84.94 197 ALA A CA 1
ATOM 1575 C C . ALA A 1 197 ? -9.841 2.864 10.575 1.00 84.94 197 ALA A C 1
ATOM 1577 O O . ALA A 1 197 ? -11.003 3.219 10.384 1.00 84.94 197 ALA A O 1
ATOM 1578 N N . PHE A 1 198 ? -9.460 2.205 11.672 1.00 85.12 198 PHE A N 1
ATOM 1579 C CA . PHE A 1 198 ? -10.378 1.805 12.732 1.00 85.12 198 PHE A CA 1
ATOM 1580 C C . PHE A 1 198 ? -11.088 3.013 13.357 1.00 85.12 198 PHE A C 1
ATOM 1582 O O . PHE A 1 198 ? -12.317 3.034 13.430 1.00 85.12 198 PHE A O 1
ATOM 1589 N N . TYR A 1 199 ? -10.330 4.043 13.750 1.00 82.25 199 TYR A N 1
ATOM 1590 C CA . TYR A 1 199 ? -10.895 5.232 14.396 1.00 82.25 199 TYR A CA 1
ATOM 1591 C C . TYR A 1 199 ? -11.611 6.169 13.424 1.00 82.25 199 TYR A C 1
ATOM 1593 O O . TYR A 1 199 ? -12.663 6.703 13.760 1.00 82.25 199 TYR A O 1
ATOM 1601 N N . SER A 1 200 ? -11.084 6.350 12.211 1.00 75.44 200 SER A N 1
ATOM 1602 C CA . SER A 1 200 ? -11.731 7.198 11.199 1.00 75.44 200 SER A CA 1
ATOM 1603 C C . SER A 1 200 ? -12.921 6.529 10.506 1.00 75.44 200 SER A C 1
ATOM 1605 O O . SER A 1 200 ? -13.627 7.189 9.741 1.00 75.44 200 SER A O 1
ATOM 1607 N N . ARG A 1 201 ? -13.121 5.216 10.717 1.00 77.81 201 ARG A N 1
ATOM 1608 C CA . ARG A 1 201 ? -14.104 4.380 10.004 1.00 77.81 201 ARG A CA 1
ATOM 1609 C C . ARG A 1 201 ? -14.005 4.555 8.478 1.00 77.81 201 ARG A C 1
ATOM 1611 O O . ARG A 1 201 ? -15.009 4.501 7.766 1.00 77.81 201 ARG A O 1
ATOM 1618 N N . SER A 1 202 ? -12.804 4.804 7.957 1.00 75.44 202 SER A N 1
ATOM 1619 C CA . SER A 1 202 ? -12.579 5.113 6.544 1.00 75.44 202 SER A CA 1
ATOM 1620 C C . SER A 1 202 ? -11.241 4.570 6.058 1.00 75.44 202 SER A C 1
ATOM 1622 O O . SER A 1 202 ? -10.238 4.597 6.763 1.00 75.44 202 SER A O 1
ATOM 1624 N N . VAL A 1 203 ? -11.218 4.122 4.802 1.00 77.75 203 VAL A N 1
ATOM 1625 C CA . VAL A 1 203 ? -9.992 3.689 4.113 1.00 77.75 203 VAL A CA 1
ATOM 1626 C C . VAL A 1 203 ? -9.054 4.864 3.841 1.00 77.75 203 VAL A C 1
ATOM 1628 O O . VAL A 1 203 ? -7.838 4.674 3.790 1.00 77.75 203 VAL A O 1
ATOM 1631 N N . LEU A 1 204 ? -9.626 6.062 3.682 1.00 68.75 204 LEU A N 1
ATOM 1632 C CA . LEU A 1 204 ? -8.910 7.295 3.372 1.00 68.75 204 LEU A CA 1
ATOM 1633 C C . LEU A 1 204 ? -8.528 8.096 4.622 1.00 68.75 204 LEU A C 1
ATOM 1635 O O . LEU A 1 204 ? -7.837 9.087 4.478 1.00 68.75 204 LEU A O 1
ATOM 1639 N N . GLY A 1 205 ? -8.963 7.722 5.831 1.00 57.59 205 GLY A N 1
ATOM 1640 C CA . GLY A 1 205 ? -8.672 8.528 7.025 1.00 57.59 205 GLY A CA 1
ATOM 1641 C C . GLY A 1 205 ? -9.504 9.807 7.083 1.00 57.59 205 GLY A C 1
ATOM 1642 O O . GLY A 1 205 ? -8.979 10.914 6.990 1.00 57.59 205 GLY A O 1
ATOM 1643 N N . GLY A 1 206 ? -10.826 9.650 7.213 1.00 59.91 206 GLY A N 1
ATOM 1644 C CA . GLY A 1 206 ? -11.750 10.768 7.442 1.00 59.91 206 GLY A CA 1
ATOM 1645 C C . GLY A 1 206 ? -11.418 11.576 8.710 1.00 59.91 206 GLY A C 1
ATOM 1646 O O . GLY A 1 206 ? -10.583 11.147 9.497 1.00 59.91 206 GLY A O 1
ATOM 1647 N N . ASN A 1 207 ? -12.091 12.717 8.921 1.00 53.97 207 ASN A N 1
ATOM 1648 C CA . ASN A 1 207 ? -11.811 13.728 9.956 1.00 53.97 207 ASN A CA 1
ATOM 1649 C C . ASN A 1 207 ? -11.359 13.136 11.306 1.00 53.97 207 ASN A C 1
ATOM 1651 O O . ASN A 1 207 ? -12.173 12.826 12.178 1.00 53.97 207 ASN A O 1
ATOM 1655 N N . MET A 1 208 ? -10.043 13.049 11.503 1.00 58.75 208 MET A N 1
ATOM 1656 C CA . MET A 1 208 ? -9.429 12.525 12.727 1.00 58.75 208 MET A CA 1
ATOM 1657 C C . MET A 1 208 ? -9.302 13.563 13.836 1.00 58.75 208 MET A C 1
ATOM 1659 O O . MET A 1 208 ? -9.045 13.212 14.988 1.00 58.75 208 MET A O 1
ATOM 1663 N N . HIS A 1 209 ? -9.498 14.838 13.500 1.00 50.94 209 HIS A N 1
ATOM 1664 C CA . HIS A 1 209 ? -9.308 15.968 14.401 1.00 50.94 209 HIS A CA 1
ATOM 1665 C C . HIS A 1 209 ? -10.021 15.829 15.768 1.00 50.94 209 HIS A C 1
ATOM 1667 O O . HIS A 1 209 ? -9.393 16.129 16.788 1.00 50.94 209 HIS A O 1
ATOM 1673 N N . PRO A 1 210 ? -11.274 15.327 15.861 1.00 54.56 210 PRO A N 1
ATOM 1674 C CA . PRO A 1 210 ? -11.929 15.111 17.156 1.00 54.56 210 PRO A CA 1
ATOM 1675 C C . PRO A 1 210 ? -11.312 13.951 17.960 1.00 54.56 210 PRO A C 1
ATOM 1677 O O . PRO A 1 210 ? -11.206 14.030 19.184 1.00 54.56 210 PRO A O 1
ATOM 1680 N N . TYR A 1 211 ? -10.860 12.892 17.282 1.00 55.75 211 TYR A N 1
ATOM 1681 C CA . TYR A 1 211 ? -10.321 11.682 17.910 1.00 55.75 211 TYR A CA 1
ATOM 1682 C C . TYR A 1 211 ? -8.908 11.885 18.462 1.00 55.75 211 TYR A C 1
ATOM 1684 O O . TYR A 1 211 ? -8.631 11.468 19.585 1.00 55.75 211 TYR A O 1
ATOM 1692 N N . TRP A 1 212 ? -8.034 12.582 17.727 1.00 51.81 212 TRP A N 1
ATOM 1693 C CA . TRP A 1 212 ? -6.684 12.917 18.198 1.00 51.81 212 TRP A CA 1
ATOM 1694 C C . TRP A 1 212 ? -6.724 13.773 19.470 1.00 51.81 212 TRP A C 1
ATOM 1696 O O . TRP A 1 212 ? -5.998 13.503 20.423 1.00 51.81 212 TRP A O 1
ATOM 1706 N N . ARG A 1 213 ? -7.644 14.746 19.534 1.00 50.25 213 ARG A N 1
ATOM 1707 C CA . ARG A 1 213 ? -7.880 15.552 20.743 1.00 50.25 213 ARG A CA 1
ATOM 1708 C C . ARG A 1 213 ? -8.387 14.712 21.917 1.00 50.25 213 ARG A C 1
ATOM 1710 O O . ARG A 1 213 ? -7.985 14.956 23.045 1.00 50.25 213 ARG A O 1
ATOM 1717 N N . SER A 1 214 ? -9.236 13.713 21.673 1.00 49.22 214 SER A N 1
ATOM 1718 C CA . SER A 1 214 ? -9.736 12.817 22.727 1.00 49.22 214 SER A CA 1
ATOM 1719 C C . SER A 1 214 ? -8.661 11.855 23.256 1.00 49.22 214 SER A C 1
ATOM 1721 O O . SER A 1 214 ? -8.589 11.625 24.463 1.00 49.22 214 SER A O 1
ATOM 1723 N N . LEU A 1 215 ? -7.788 11.343 22.382 1.00 48.50 215 LEU A N 1
ATOM 1724 C CA . LEU A 1 215 ? -6.639 10.513 22.767 1.00 48.50 215 LEU A CA 1
ATOM 1725 C C . LEU A 1 215 ? -5.571 11.322 23.515 1.00 48.50 215 LEU A C 1
ATOM 1727 O O . LEU A 1 215 ? -5.067 10.856 24.533 1.00 48.50 215 LEU A O 1
ATOM 1731 N N . ALA A 1 216 ? -5.288 12.552 23.076 1.00 50.25 216 ALA A N 1
ATOM 1732 C CA . ALA A 1 216 ? -4.394 13.474 23.780 1.00 50.25 216 ALA A CA 1
ATOM 1733 C C . ALA A 1 216 ? -4.930 13.895 25.166 1.00 50.25 216 ALA A C 1
ATOM 1735 O O . ALA A 1 216 ? -4.143 14.229 26.046 1.00 50.25 216 ALA A O 1
ATOM 1736 N N . ASN A 1 217 ? -6.252 13.827 25.375 1.00 43.81 217 ASN A N 1
ATOM 1737 C CA . ASN A 1 217 ? -6.932 14.231 26.610 1.00 43.81 217 ASN A CA 1
ATOM 1738 C C . ASN A 1 217 ? -7.417 13.047 27.480 1.00 43.81 217 ASN A C 1
ATOM 1740 O O . ASN A 1 217 ? -8.319 13.220 28.297 1.00 43.81 217 ASN A O 1
ATOM 1744 N N . GLY A 1 218 ? -6.849 11.843 27.329 1.00 45.25 218 GLY A N 1
ATOM 1745 C CA . GLY A 1 218 ? -7.059 10.748 28.293 1.00 45.25 218 GLY A CA 1
ATOM 1746 C C . GLY A 1 218 ? -8.217 9.776 28.010 1.00 45.25 218 GLY A C 1
ATOM 1747 O O . GLY A 1 218 ? -8.674 9.095 28.922 1.00 45.25 218 GLY A O 1
ATOM 1748 N N . GLY A 1 219 ? -8.690 9.656 26.765 1.00 43.59 219 GLY A N 1
ATOM 1749 C CA . GLY A 1 219 ? -9.370 8.440 26.279 1.00 43.59 219 GLY A CA 1
ATOM 1750 C C . GLY A 1 219 ? -10.834 8.203 26.689 1.00 43.59 219 GLY A C 1
ATOM 1751 O O . GLY A 1 219 ? -11.458 7.282 26.165 1.00 43.59 219 GLY A O 1
ATOM 1752 N N . ALA A 1 220 ? -11.435 9.039 27.541 1.00 41.28 220 ALA A N 1
ATOM 1753 C CA . ALA A 1 220 ? -12.813 8.843 28.021 1.00 41.28 220 ALA A CA 1
ATOM 1754 C C . ALA A 1 220 ? -13.907 8.968 26.930 1.00 41.28 220 ALA A C 1
ATOM 1756 O O . ALA A 1 220 ? -15.004 8.440 27.091 1.00 41.28 220 ALA A O 1
ATOM 1757 N N . GLY A 1 221 ? -13.622 9.622 25.797 1.00 41.72 221 GLY A N 1
ATOM 1758 C CA . GLY A 1 221 ? -14.584 9.806 24.697 1.00 41.72 221 GLY A CA 1
ATOM 1759 C C . GLY A 1 221 ? -14.682 8.631 23.715 1.00 41.72 221 GLY A C 1
ATOM 1760 O O . GLY A 1 221 ? -15.612 8.572 22.913 1.00 41.72 221 GLY A O 1
ATOM 1761 N N . VAL A 1 222 ? -13.742 7.682 23.770 1.00 42.97 222 VAL A N 1
ATOM 1762 C CA . VAL A 1 222 ? -13.606 6.612 22.764 1.00 42.97 222 VAL A CA 1
ATOM 1763 C C . VAL A 1 222 ? -14.715 5.559 22.882 1.00 42.97 222 VAL A C 1
ATOM 1765 O O . VAL A 1 222 ? -15.150 5.011 21.871 1.00 42.97 222 VAL A O 1
ATOM 1768 N N . LEU A 1 223 ? -15.228 5.314 24.091 1.00 37.38 223 LEU A N 1
ATOM 1769 C CA . LEU A 1 223 ? -16.279 4.319 24.338 1.00 37.38 223 LEU A CA 1
ATOM 1770 C C . LEU A 1 223 ? -17.683 4.797 23.934 1.00 37.38 223 LEU A C 1
ATOM 1772 O O . LEU A 1 223 ? -18.534 3.969 23.618 1.00 37.38 223 LEU A O 1
ATOM 1776 N N . ALA A 1 224 ? -17.926 6.110 23.894 1.00 40.16 224 ALA A N 1
ATOM 1777 C CA . ALA A 1 224 ? -19.244 6.659 23.570 1.00 40.16 224 ALA A CA 1
ATOM 1778 C C . ALA A 1 224 ? -19.596 6.515 22.078 1.00 40.16 224 ALA A C 1
ATOM 1780 O O . ALA A 1 224 ? -20.743 6.257 21.744 1.00 40.16 224 ALA A O 1
ATOM 1781 N N . VAL A 1 225 ? -18.607 6.606 21.180 1.00 42.88 225 VAL A N 1
ATOM 1782 C CA . VAL A 1 225 ? -18.837 6.549 19.720 1.00 42.88 225 VAL A CA 1
ATOM 1783 C C . VAL A 1 225 ? -18.828 5.115 19.170 1.00 42.88 225 VAL A C 1
ATOM 1785 O O . VAL A 1 225 ? -19.287 4.861 18.061 1.00 42.88 225 VAL A O 1
ATOM 1788 N N . ILE A 1 226 ? -18.314 4.146 19.932 1.00 43.31 226 ILE A N 1
ATOM 1789 C CA . ILE A 1 226 ? -18.359 2.723 19.550 1.00 43.31 226 ILE A CA 1
ATOM 1790 C C . ILE A 1 226 ? -19.762 2.131 19.781 1.00 43.31 226 ILE A C 1
ATOM 1792 O O . ILE A 1 226 ? -20.127 1.182 19.091 1.00 43.31 226 ILE A O 1
ATOM 1796 N N . ASN A 1 227 ? -20.544 2.719 20.694 1.00 34.81 227 ASN A N 1
ATOM 1797 C CA . ASN A 1 227 ? -21.866 2.241 21.108 1.00 34.81 227 ASN A CA 1
ATOM 1798 C C . ASN A 1 227 ? -23.051 2.982 20.464 1.00 34.81 227 ASN A C 1
ATOM 1800 O O . ASN A 1 227 ? -24.189 2.678 20.818 1.00 34.81 227 ASN A O 1
ATOM 1804 N N . ASP A 1 228 ? -22.817 3.921 19.545 1.00 27.56 228 ASP A N 1
ATOM 1805 C CA . ASP A 1 228 ? -23.906 4.560 18.797 1.00 27.56 228 ASP A CA 1
ATOM 1806 C C . ASP A 1 228 ? -24.173 3.742 17.509 1.00 27.56 228 ASP A C 1
ATOM 1808 O O . ASP A 1 228 ? -23.236 3.559 16.720 1.00 27.56 228 ASP A O 1
ATOM 1812 N N . PRO A 1 229 ? -25.378 3.159 17.335 1.00 35.28 229 PRO A N 1
ATOM 1813 C CA . PRO A 1 229 ? -25.702 2.228 16.247 1.00 35.28 229 PRO A CA 1
ATOM 1814 C C . PRO A 1 229 ? -25.652 2.824 14.828 1.00 35.28 229 PRO A C 1
ATOM 1816 O O . PRO A 1 229 ? -25.936 4.028 14.641 1.00 35.28 229 PRO A O 1
#

Sequence (229 aa):
QPFVAATPSPIGSDTTKSHESISLYRLYTPQLPTDIQAFINKLAFNLHSIFFYLAIPWFYDRYRGWVKLSGFGAKSLRHFDASPYLTMLMIMLPLLVWASFQPAFLHAYPRYLPGSAEACWQVSPWLTVTVYELSYAAQFVALEIFFRGFIVLALARFLGSGAVFPMVAVYAYIHFLKPMPEAIGSVFGGYILGVIAFYSRSVLGGNMHPYWRSLANGGAGVLAVINDP

Secondary structure (DSSP, 8-state):
------PPP--------------GGGGG-TTS-HHHHHHHHHHHHHHHHHHHHHHHHHHHHHHH-----TTSSHHHHTTB--HHHHHHHHHHHHHHHHHHTSHHHHHH--SS--SSHHHHHT--HHHHHHHHHHHHHHHHHHHHIIIIIIIIHHHHHHHGGGGHHHHHHHHHHTTTTS-HHHHHHHHHHHHHHHHHHHHHTSTT-B--HHHHHHHHTTSTTHHHHHS--

Radius of gyration: 23.74 Å; Cα contacts (8 Å, |Δi|>4): 186; chains: 1; bounding box: 79×65×60 Å

Nearest PDB structures (foldseek):
  3fb2-assembly1_A  TM=2.236E-01  e=7.907E+00  Homo sapiens

Solvent-accessible surface area (backbone atoms only — not comparable to full-atom values): 12983 Å² total; per-residue (Å²): 136,80,87,79,79,81,76,81,74,84,79,77,78,75,77,77,73,63,85,75,73,80,54,82,56,59,78,80,40,78,89,50,58,71,48,44,41,53,52,51,44,54,52,49,49,30,53,52,51,28,48,57,34,43,46,56,51,51,50,51,30,74,74,70,53,70,72,80,62,58,37,81,45,77,74,29,66,77,32,52,48,60,63,68,59,51,52,51,46,63,64,43,45,61,54,50,56,59,44,63,73,34,70,66,44,54,72,65,40,74,86,73,78,84,79,46,43,31,65,74,68,72,46,60,57,66,56,58,50,51,55,50,51,51,44,49,52,49,26,51,52,26,46,43,43,28,44,30,36,36,42,21,56,63,34,28,82,79,47,44,82,56,16,32,55,64,34,20,54,55,52,22,58,79,24,65,90,46,58,66,70,55,20,56,46,30,38,56,50,37,40,54,52,28,51,42,12,59,76,34,52,12,59,70,27,21,66,44,70,69,55,56,54,33,57,76,67,70,49,78,62,61,66,63,66,73,71,58,134

Mean predicted aligned error: 12.52 Å

Foldseek 3Di:
DDDDDDDDDPPPPPVPPPPPPPQPQCVVPVPDDPQLSLLVSLLVVLVVLLCVLVVVQVVVCVVPPDPPLVAPDPVQVVFFDCVVVVVVCVVCVVVVVVVCPDPQSVVPDPPDDQDPSCVVVVHDSVVSVVSSVVSNVSSVVSNLCRLLRPQLSVCCVPQPLPSLVVSLVVQLVVCPVGPPVVSVVSNVVSNSLNSQSSQCSYSRRGNCPVVVVCVVVPPPCVVVVSPDD

pLDDT: mean 73.51, std 19.66, range [27.56, 96.38]